Protein AF-A0A662CE75-F1 (afdb_monomer)

Mean predicted aligned error: 18.55 Å

Structure (mmCIF, N/CA/C/O backbone):
data_AF-A0A662CE75-F1
#
_entry.id   AF-A0A662CE75-F1
#
loop_
_atom_site.group_PDB
_atom_site.id
_atom_site.type_symbol
_atom_site.label_atom_id
_atom_site.label_alt_id
_atom_site.label_comp_id
_atom_site.label_asym_id
_atom_site.label_entity_id
_atom_site.label_seq_id
_atom_site.pdbx_PDB_ins_code
_atom_site.Cartn_x
_atom_site.Cartn_y
_atom_site.Cartn_z
_atom_site.occupancy
_atom_site.B_iso_or_equiv
_atom_site.auth_seq_id
_atom_site.auth_comp_id
_atom_site.auth_asym_id
_atom_site.auth_atom_id
_atom_site.pdbx_PDB_model_num
ATOM 1 N N . MET A 1 1 ? 24.428 -17.023 -37.302 1.00 42.03 1 MET A N 1
ATOM 2 C CA . MET A 1 1 ? 24.326 -16.282 -36.027 1.00 42.03 1 MET A CA 1
ATOM 3 C C . MET A 1 1 ? 22.904 -15.767 -35.937 1.00 42.03 1 MET A C 1
ATOM 5 O O . MET A 1 1 ? 22.487 -15.089 -36.865 1.00 42.03 1 MET A O 1
ATOM 9 N N . ALA A 1 2 ? 22.135 -16.172 -34.926 1.00 46.56 2 ALA A N 1
ATOM 10 C CA . ALA A 1 2 ? 20.768 -15.685 -34.771 1.00 46.56 2 ALA A CA 1
ATOM 11 C C . ALA A 1 2 ? 20.827 -14.201 -34.387 1.00 46.56 2 ALA A C 1
ATOM 13 O O . ALA A 1 2 ? 21.362 -13.849 -33.337 1.00 46.56 2 ALA A O 1
ATOM 14 N N . THR A 1 3 ? 20.357 -13.328 -35.271 1.00 70.56 3 THR A N 1
ATOM 15 C CA . THR A 1 3 ? 20.162 -11.910 -34.971 1.00 70.56 3 THR A CA 1
ATOM 16 C C . THR A 1 3 ? 19.094 -11.809 -33.884 1.00 70.56 3 THR A C 1
ATOM 18 O O . THR A 1 3 ? 17.982 -12.299 -34.092 1.00 70.56 3 THR A O 1
ATOM 21 N N . LYS A 1 4 ? 19.430 -11.238 -32.717 1.00 74.81 4 LYS A N 1
ATOM 22 C CA . LYS A 1 4 ? 18.444 -10.961 -31.659 1.00 74.81 4 LYS A CA 1
ATOM 23 C C . LYS A 1 4 ? 17.283 -10.150 -32.250 1.00 74.81 4 LYS A C 1
ATOM 25 O O . LYS A 1 4 ? 17.519 -9.279 -33.089 1.00 74.81 4 LYS A O 1
ATOM 30 N N . LYS A 1 5 ? 16.051 -10.472 -31.844 1.00 84.25 5 LYS A N 1
ATOM 31 C CA . LYS A 1 5 ? 14.854 -9.735 -32.269 1.00 84.25 5 LYS A CA 1
ATOM 32 C C . LYS A 1 5 ? 14.881 -8.323 -31.697 1.00 84.25 5 LYS A C 1
ATOM 34 O O . LYS A 1 5 ? 15.356 -8.115 -30.583 1.00 84.25 5 LYS A O 1
ATOM 39 N N . ASP A 1 6 ? 14.334 -7.386 -32.458 1.00 90.69 6 ASP A N 1
ATOM 40 C CA . ASP A 1 6 ? 14.224 -5.992 -32.050 1.00 90.69 6 ASP A CA 1
ATOM 41 C C . ASP A 1 6 ? 13.310 -5.849 -30.815 1.00 90.69 6 ASP A C 1
ATOM 43 O O . ASP A 1 6 ? 12.269 -6.501 -30.713 1.00 90.69 6 ASP A O 1
ATOM 47 N N . TYR A 1 7 ? 13.686 -5.001 -29.853 1.00 92.38 7 TYR A N 1
ATOM 48 C CA . TYR A 1 7 ? 12.930 -4.836 -28.606 1.00 92.38 7 TYR A CA 1
ATOM 49 C C . TYR A 1 7 ? 11.532 -4.244 -28.821 1.00 92.38 7 TYR A C 1
ATOM 51 O O . TYR A 1 7 ? 10.602 -4.589 -28.087 1.00 92.38 7 TYR A O 1
ATOM 59 N N . TYR A 1 8 ? 11.348 -3.398 -29.836 1.00 94.50 8 TYR A N 1
ATOM 60 C CA . TYR A 1 8 ? 10.034 -2.868 -30.189 1.00 94.50 8 TYR A CA 1
ATOM 61 C C . TYR A 1 8 ? 9.151 -3.965 -30.797 1.00 94.50 8 TYR A C 1
ATOM 63 O O . TYR A 1 8 ? 7.963 -4.042 -30.478 1.00 94.50 8 TYR A O 1
ATOM 71 N N . GLU A 1 9 ? 9.731 -4.872 -31.588 1.00 93.94 9 GLU A N 1
ATOM 72 C CA . GLU A 1 9 ? 9.028 -6.047 -32.123 1.00 93.94 9 GLU A CA 1
ATOM 73 C C . GLU A 1 9 ? 8.639 -7.038 -31.019 1.00 93.94 9 GLU A C 1
ATOM 75 O O . GLU A 1 9 ? 7.507 -7.524 -31.008 1.00 93.94 9 GLU A O 1
ATOM 80 N N . ILE A 1 10 ? 9.531 -7.285 -30.053 1.00 92.81 10 ILE A N 1
ATOM 81 C CA . ILE A 1 10 ? 9.264 -8.156 -28.895 1.00 92.81 10 ILE A CA 1
ATOM 82 C C . ILE A 1 10 ? 8.078 -7.631 -28.076 1.00 92.81 10 ILE A C 1
ATOM 84 O O . ILE A 1 10 ? 7.190 -8.398 -27.693 1.00 92.81 10 ILE A O 1
ATOM 88 N N . LEU A 1 11 ? 8.028 -6.320 -27.825 1.00 93.06 11 LEU A N 1
ATOM 89 C CA . LEU A 1 11 ? 6.909 -5.700 -27.112 1.00 93.06 11 LEU A CA 1
ATOM 90 C C . LEU A 1 11 ? 5.670 -5.491 -28.002 1.00 93.06 11 LEU A C 1
ATOM 92 O O . LEU A 1 11 ? 4.572 -5.249 -27.489 1.00 93.06 11 LEU A O 1
ATOM 96 N N . GLY A 1 12 ? 5.811 -5.618 -29.323 1.00 94.31 12 GLY A N 1
ATOM 97 C CA . GLY A 1 12 ? 4.748 -5.373 -30.294 1.00 94.31 12 GLY A CA 1
ATOM 98 C C . GLY A 1 12 ? 4.304 -3.910 -30.319 1.00 94.31 12 GLY A C 1
ATOM 99 O O . GLY A 1 12 ? 3.105 -3.633 -30.366 1.00 94.31 12 GLY A O 1
ATOM 100 N N . VAL A 1 13 ? 5.258 -2.983 -30.224 1.00 95.38 13 VAL A N 1
ATOM 101 C CA . VAL A 1 13 ? 5.030 -1.532 -30.226 1.00 95.38 13 VAL A CA 1
ATOM 102 C C . VAL A 1 13 ? 5.809 -0.860 -31.357 1.00 95.38 13 VAL A C 1
ATOM 104 O O . VAL A 1 13 ? 6.761 -1.413 -31.896 1.00 95.38 13 VAL A O 1
ATOM 107 N N . SER A 1 14 ? 5.401 0.352 -31.734 1.00 94.75 14 SER A N 1
ATOM 108 C CA . SER A 1 14 ? 6.139 1.158 -32.715 1.00 94.75 14 SER A CA 1
ATOM 109 C C . SER A 1 14 ? 7.464 1.665 -32.132 1.00 94.75 14 SER A C 1
ATOM 111 O O . SER A 1 14 ? 7.547 1.942 -30.937 1.00 94.75 14 SER A O 1
ATOM 113 N N . ARG A 1 15 ? 8.476 1.902 -32.977 1.00 92.69 15 ARG A N 1
ATOM 114 C CA . ARG A 1 15 ? 9.726 2.579 -32.570 1.00 92.69 15 ARG A CA 1
ATOM 115 C C . ARG A 1 15 ? 9.495 3.983 -32.005 1.00 92.69 15 ARG A C 1
ATOM 117 O O . ARG A 1 15 ? 10.241 4.440 -31.145 1.00 92.69 15 ARG A O 1
ATOM 124 N N . ASN A 1 16 ? 8.412 4.632 -32.432 1.00 93.44 16 ASN A N 1
ATOM 125 C CA . ASN A 1 16 ? 7.988 5.941 -31.932 1.00 93.44 16 ASN A CA 1
ATOM 126 C C . ASN A 1 16 ? 7.045 5.844 -30.718 1.00 93.44 16 ASN A C 1
ATOM 128 O O . ASN A 1 16 ? 6.450 6.849 -30.340 1.00 93.44 16 ASN A O 1
ATOM 132 N N . ALA A 1 17 ? 6.869 4.656 -30.125 1.00 93.25 17 ALA A N 1
ATOM 133 C CA . ALA A 1 17 ? 5.981 4.471 -28.983 1.00 93.25 17 ALA A CA 1
ATOM 134 C C . ALA A 1 17 ? 6.410 5.336 -27.794 1.00 93.25 17 ALA A C 1
ATOM 136 O O . ALA A 1 17 ? 7.597 5.508 -27.509 1.00 93.25 17 ALA A O 1
ATOM 137 N N . THR A 1 18 ? 5.433 5.864 -27.077 1.00 92.56 18 THR A N 1
ATOM 138 C CA . THR A 1 18 ? 5.635 6.579 -25.815 1.00 92.56 18 THR A CA 1
ATOM 139 C C . THR A 1 18 ? 6.030 5.608 -24.693 1.00 92.56 18 THR A C 1
ATOM 141 O O . THR A 1 18 ? 5.773 4.403 -24.777 1.00 92.56 18 THR A O 1
ATOM 144 N N . GLN A 1 19 ? 6.620 6.117 -23.604 1.00 86.50 19 GLN A N 1
ATOM 145 C CA . GLN A 1 19 ? 6.964 5.278 -22.441 1.00 86.50 19 GLN A CA 1
ATOM 146 C C . GLN A 1 19 ? 5.729 4.584 -21.844 1.00 86.50 19 GLN A C 1
ATOM 148 O O . GLN A 1 19 ? 5.805 3.434 -21.413 1.00 86.50 19 GLN A O 1
ATOM 153 N N . GLU A 1 20 ? 4.568 5.242 -21.887 1.00 83.25 20 GLU A N 1
ATOM 154 C CA . GLU A 1 20 ? 3.297 4.669 -21.435 1.00 83.25 20 GLU A CA 1
ATOM 155 C C . GLU A 1 20 ? 2.844 3.484 -22.297 1.00 83.25 20 GLU A C 1
ATOM 157 O O . GLU A 1 20 ? 2.378 2.468 -21.774 1.00 83.25 20 GLU A O 1
ATOM 162 N N . GLU A 1 21 ? 3.018 3.569 -23.617 1.00 87.56 21 GLU A N 1
ATOM 163 C CA . GLU A 1 21 ? 2.700 2.474 -24.538 1.00 87.56 21 GLU A CA 1
ATOM 164 C C . GLU A 1 21 ? 3.628 1.274 -24.326 1.00 87.56 21 GLU A C 1
ATOM 166 O O . GLU A 1 21 ? 3.149 0.139 -24.262 1.00 87.56 21 GLU A O 1
ATOM 171 N N . ILE A 1 22 ? 4.924 1.523 -24.115 1.00 89.38 22 ILE A N 1
ATOM 172 C CA . ILE A 1 22 ? 5.921 0.500 -23.763 1.00 89.38 22 ILE A CA 1
ATOM 173 C C . ILE A 1 22 ? 5.544 -0.183 -22.437 1.00 89.38 22 ILE A C 1
ATOM 175 O O . ILE A 1 22 ? 5.455 -1.413 -22.370 1.00 89.38 22 ILE A O 1
ATOM 179 N N . LYS A 1 23 ? 5.212 0.594 -21.397 1.00 86.69 23 LYS A N 1
ATOM 180 C CA . LYS A 1 23 ? 4.775 0.082 -20.083 1.00 86.69 23 LYS A CA 1
ATOM 181 C C . LYS A 1 23 ? 3.474 -0.714 -20.175 1.00 86.69 23 LYS A C 1
ATOM 183 O O . LYS A 1 23 ? 3.306 -1.738 -19.508 1.00 86.69 23 LYS A O 1
ATOM 188 N N . LYS A 1 24 ? 2.519 -0.276 -20.997 1.00 85.69 24 LYS A N 1
ATOM 189 C CA . LYS A 1 24 ? 1.252 -0.988 -21.223 1.00 85.69 24 LYS A CA 1
ATOM 190 C C . LYS A 1 24 ? 1.468 -2.305 -21.971 1.00 85.69 24 LYS A C 1
ATOM 192 O O . LYS A 1 24 ? 0.874 -3.317 -21.591 1.00 85.69 24 LYS A O 1
ATOM 197 N N . ALA A 1 25 ? 2.322 -2.309 -22.990 1.00 89.62 25 ALA A N 1
ATOM 198 C CA . ALA A 1 25 ? 2.664 -3.504 -23.750 1.00 89.62 25 ALA A CA 1
ATOM 199 C C . ALA A 1 25 ? 3.373 -4.548 -22.881 1.00 89.62 25 ALA A C 1
ATOM 201 O O . ALA A 1 25 ? 2.938 -5.702 -22.853 1.00 89.62 25 ALA A O 1
ATOM 202 N N . TYR A 1 26 ? 4.364 -4.122 -22.091 1.00 88.38 26 TYR A N 1
ATOM 203 C CA . TYR A 1 26 ? 5.042 -4.978 -21.120 1.00 88.38 26 TYR A CA 1
ATOM 204 C C . TYR A 1 26 ? 4.051 -5.613 -20.142 1.00 88.38 26 TYR A C 1
ATOM 206 O O . TYR A 1 26 ? 4.001 -6.832 -20.038 1.00 88.38 26 TYR A O 1
ATOM 214 N N . ARG A 1 27 ? 3.176 -4.827 -19.496 1.00 85.69 27 ARG A N 1
ATOM 215 C CA . ARG A 1 27 ? 2.188 -5.366 -18.538 1.00 85.69 27 ARG A CA 1
ATOM 216 C C . ARG A 1 27 ? 1.277 -6.433 -19.150 1.00 85.69 27 ARG A C 1
ATOM 218 O O . ARG A 1 27 ? 0.970 -7.428 -18.496 1.00 85.69 27 ARG A O 1
ATOM 225 N N . ARG A 1 28 ? 0.842 -6.237 -20.398 1.00 88.81 28 ARG A N 1
ATOM 226 C CA . ARG A 1 28 ? 0.002 -7.201 -21.126 1.00 88.81 28 ARG A CA 1
ATOM 227 C C . ARG A 1 28 ? 0.756 -8.503 -21.403 1.00 88.81 28 ARG A C 1
ATOM 229 O O . ARG A 1 28 ? 0.198 -9.580 -21.213 1.00 88.81 28 ARG A O 1
ATOM 236 N N . LEU A 1 29 ? 2.003 -8.402 -21.853 1.00 88.94 29 LEU A N 1
ATOM 237 C CA . LEU A 1 29 ? 2.821 -9.552 -22.229 1.00 88.94 29 LEU A CA 1
ATOM 238 C C . LEU A 1 29 ? 3.368 -10.300 -21.005 1.00 88.94 29 LEU A C 1
ATOM 240 O O . LEU A 1 29 ? 3.288 -11.522 -20.966 1.00 88.94 29 LEU A O 1
ATOM 244 N N . ALA A 1 30 ? 3.811 -9.580 -19.975 1.00 84.38 30 ALA A N 1
ATOM 245 C CA . ALA A 1 30 ? 4.287 -10.139 -18.714 1.00 84.38 30 ALA A CA 1
ATOM 246 C C . ALA A 1 30 ? 3.203 -10.967 -18.017 1.00 84.38 30 ALA A C 1
ATOM 248 O O . ALA A 1 30 ? 3.485 -12.061 -17.548 1.00 84.38 30 ALA A O 1
ATOM 249 N N . ARG A 1 31 ? 1.943 -10.503 -18.013 1.00 81.88 31 ARG A N 1
ATOM 250 C CA . ARG A 1 31 ? 0.811 -11.300 -17.507 1.00 81.88 31 ARG A CA 1
ATOM 251 C C . ARG A 1 31 ? 0.535 -12.530 -18.361 1.00 81.88 31 ARG A C 1
ATOM 253 O O . ARG A 1 31 ? 0.211 -13.573 -17.816 1.00 81.88 31 ARG A O 1
ATOM 260 N N . LYS A 1 32 ? 0.646 -12.410 -19.686 1.00 84.81 32 LYS A N 1
ATOM 261 C CA . LYS A 1 32 ? 0.373 -13.512 -20.616 1.00 84.81 32 LYS A CA 1
ATOM 262 C C . LYS A 1 32 ? 1.413 -14.627 -20.514 1.00 84.81 32 LYS A C 1
ATOM 264 O O . LYS A 1 32 ? 1.039 -15.786 -20.615 1.00 84.81 32 LYS A O 1
ATOM 269 N N . TYR A 1 33 ? 2.683 -14.275 -20.319 1.00 84.19 33 TYR A N 1
ATOM 270 C CA . TYR A 1 33 ? 3.813 -15.208 -20.311 1.00 84.19 33 TYR A CA 1
ATOM 271 C C . TYR A 1 33 ? 4.416 -15.426 -18.917 1.00 84.19 33 TYR A C 1
ATOM 273 O O . TYR A 1 33 ? 5.511 -15.963 -18.798 1.00 84.19 33 TYR A O 1
ATOM 281 N N . HIS A 1 34 ? 3.709 -15.040 -17.849 1.00 82.50 34 HIS A N 1
ATOM 282 C CA . HIS A 1 34 ? 4.200 -15.234 -16.487 1.00 82.50 34 HIS A CA 1
ATOM 283 C C . HIS A 1 34 ? 4.419 -16.732 -16.189 1.00 82.50 34 HIS A C 1
ATOM 285 O O . HIS A 1 34 ? 3.556 -17.537 -16.565 1.00 82.50 34 HIS A O 1
ATOM 291 N N . PRO A 1 35 ? 5.495 -17.120 -15.476 1.00 77.69 35 PRO A N 1
ATOM 292 C CA . PRO A 1 35 ? 5.744 -18.515 -15.103 1.00 77.69 35 PRO A CA 1
ATOM 293 C C . PRO A 1 35 ? 4.601 -19.149 -14.301 1.00 77.69 35 PRO A C 1
ATOM 295 O O . PRO A 1 35 ? 4.273 -20.309 -14.525 1.00 77.69 35 PRO A O 1
ATOM 298 N N . ASP A 1 36 ? 3.945 -18.381 -13.425 1.00 73.88 36 ASP A N 1
ATOM 299 C CA . ASP A 1 36 ? 2.830 -18.899 -12.614 1.00 73.88 36 ASP A CA 1
ATOM 300 C C . ASP A 1 36 ? 1.593 -19.251 -13.450 1.00 73.88 36 ASP A C 1
ATOM 302 O O . ASP A 1 36 ? 0.870 -20.183 -13.107 1.00 73.88 36 ASP A O 1
ATOM 306 N N . VAL A 1 37 ? 1.339 -18.525 -14.547 1.00 76.50 37 VAL A N 1
ATOM 307 C CA . VAL A 1 37 ? 0.197 -18.817 -15.435 1.00 76.50 37 VAL A CA 1
ATOM 308 C C . VAL A 1 37 ? 0.577 -19.761 -16.579 1.00 76.50 37 VAL A C 1
ATOM 310 O O . VAL A 1 37 ? -0.307 -20.328 -17.213 1.00 76.50 37 VAL A O 1
ATOM 313 N N . ASN A 1 38 ? 1.880 -19.970 -16.814 1.00 81.50 38 ASN A N 1
ATOM 314 C CA . ASN A 1 38 ? 2.426 -20.910 -17.799 1.00 81.50 38 ASN A CA 1
ATOM 315 C C . ASN A 1 38 ? 3.474 -21.852 -17.173 1.00 81.50 38 ASN A C 1
ATOM 317 O O . ASN A 1 38 ? 4.629 -21.878 -17.617 1.00 81.50 38 ASN A O 1
ATOM 321 N N . PRO A 1 39 ? 3.113 -22.635 -16.144 1.00 82.44 39 PRO A N 1
ATOM 322 C CA . PRO A 1 39 ? 4.077 -23.479 -15.455 1.00 82.44 39 PRO A CA 1
ATOM 323 C C . PRO A 1 39 ? 4.650 -24.541 -16.403 1.00 82.44 39 PRO A C 1
ATOM 325 O O . PRO A 1 39 ? 3.916 -25.248 -17.090 1.00 82.44 39 PRO A O 1
ATOM 328 N N . GLY A 1 40 ? 5.980 -24.657 -16.436 1.00 79.94 40 GLY A N 1
ATOM 329 C CA . GLY A 1 40 ? 6.689 -25.675 -17.220 1.00 79.94 40 GLY A CA 1
ATOM 330 C C . GLY A 1 40 ? 6.796 -25.402 -18.726 1.00 79.94 40 GLY A C 1
ATOM 331 O O . GLY A 1 40 ? 7.388 -26.213 -19.439 1.00 79.94 40 GLY A O 1
ATOM 332 N N . SER A 1 41 ? 6.279 -24.273 -19.222 1.00 88.12 41 SER A N 1
ATOM 333 C CA . SER A 1 41 ? 6.450 -23.877 -20.622 1.00 88.12 41 SER A CA 1
ATOM 334 C C . SER A 1 41 ? 7.782 -23.155 -20.830 1.00 88.12 41 SER A C 1
ATOM 336 O O . SER A 1 41 ? 7.933 -21.989 -20.464 1.00 88.12 41 SER A O 1
ATOM 338 N N . LYS A 1 42 ? 8.742 -23.839 -21.464 1.00 86.88 42 LYS A N 1
ATOM 339 C CA . LYS A 1 42 ? 10.042 -23.246 -21.828 1.00 86.88 42 LYS A CA 1
ATOM 340 C C . LYS A 1 42 ? 9.894 -22.077 -22.797 1.00 86.88 42 LYS A C 1
ATOM 342 O O . LYS A 1 42 ? 10.580 -21.076 -22.654 1.00 86.88 42 LYS A O 1
ATOM 347 N N . GLU A 1 43 ? 8.955 -22.176 -23.735 1.00 84.38 43 GLU A N 1
ATOM 348 C CA . GLU A 1 43 ? 8.686 -21.111 -24.704 1.00 84.38 43 GLU A CA 1
ATOM 349 C C . GLU A 1 43 ? 8.157 -19.845 -24.017 1.00 84.38 43 GLU A C 1
ATOM 351 O O . GLU A 1 43 ? 8.592 -18.741 -24.334 1.00 84.38 43 GLU A O 1
ATOM 356 N N . ALA A 1 44 ? 7.252 -19.985 -23.038 1.00 77.00 44 ALA A N 1
ATOM 357 C CA . ALA A 1 44 ? 6.757 -18.842 -22.272 1.00 77.00 44 ALA A CA 1
ATOM 358 C C . ALA A 1 44 ? 7.863 -18.219 -21.411 1.00 77.00 44 ALA A C 1
ATOM 360 O O . ALA A 1 44 ? 7.934 -16.999 -21.304 1.00 77.00 44 ALA A O 1
ATOM 361 N N . GLU A 1 45 ? 8.744 -19.043 -20.842 1.00 74.00 45 GLU A N 1
ATOM 362 C CA . GLU A 1 45 ? 9.892 -18.583 -20.062 1.00 74.00 45 GLU A CA 1
ATOM 363 C C . GLU A 1 45 ? 10.897 -17.799 -20.922 1.00 74.00 45 GLU A C 1
ATOM 365 O O . GLU A 1 45 ? 11.352 -16.727 -20.521 1.00 74.00 45 GLU A O 1
ATOM 370 N N . GLU A 1 46 ? 11.228 -18.301 -22.112 1.00 81.81 46 GLU A N 1
ATOM 371 C CA . GLU A 1 46 ? 12.116 -17.627 -23.066 1.00 81.81 46 GLU A CA 1
ATOM 372 C C . GLU A 1 46 ? 11.513 -16.305 -23.551 1.00 81.81 46 GLU A C 1
ATOM 374 O O . GLU A 1 46 ? 12.176 -15.268 -23.499 1.00 81.81 46 GLU A O 1
ATOM 379 N N . LEU A 1 47 ? 10.228 -16.302 -23.914 1.00 84.06 47 LEU A N 1
ATOM 380 C CA . LEU A 1 47 ? 9.519 -15.080 -24.295 1.00 84.06 47 LEU A CA 1
ATOM 381 C C . LEU A 1 47 ? 9.454 -14.081 -23.140 1.00 84.06 47 LEU A C 1
ATOM 383 O O . LEU A 1 47 ? 9.664 -12.890 -23.349 1.00 84.06 47 LEU A O 1
ATOM 387 N N . PHE A 1 48 ? 9.192 -14.539 -21.916 1.00 81.00 48 PHE A N 1
ATOM 388 C CA . PHE A 1 48 ? 9.162 -13.672 -20.742 1.00 81.00 48 PHE A CA 1
ATOM 389 C C . PHE A 1 48 ? 10.524 -13.016 -20.491 1.00 81.00 48 PHE A C 1
ATOM 391 O O . PHE A 1 48 ? 10.577 -11.822 -20.188 1.00 81.00 48 PHE A O 1
ATOM 398 N N . LYS A 1 49 ? 11.626 -13.755 -20.680 1.00 81.56 49 LYS A N 1
ATOM 399 C CA . LYS A 1 49 ? 12.988 -13.202 -20.615 1.00 81.56 49 LYS A CA 1
ATOM 400 C C . LYS A 1 49 ? 13.206 -12.128 -21.680 1.00 81.56 49 LYS A C 1
ATOM 402 O O . LYS A 1 49 ? 13.623 -11.029 -21.326 1.00 81.56 49 LYS A O 1
ATOM 407 N N . GLU A 1 50 ? 12.849 -12.399 -22.937 1.00 84.06 50 GLU A N 1
ATOM 408 C CA . GLU A 1 50 ? 12.966 -11.426 -24.036 1.00 84.06 50 GLU A CA 1
ATOM 409 C C . GLU A 1 50 ? 12.130 -10.159 -23.776 1.00 84.06 50 GLU A C 1
ATOM 411 O O . GLU A 1 50 ? 12.615 -9.041 -23.945 1.00 84.06 50 GLU A O 1
ATOM 416 N N . ILE A 1 51 ? 10.884 -10.316 -23.316 1.00 84.88 51 ILE A N 1
ATOM 417 C CA . ILE A 1 51 ? 9.968 -9.210 -22.983 1.00 84.88 51 ILE A CA 1
ATOM 418 C C . ILE A 1 51 ? 10.531 -8.347 -21.851 1.00 84.88 51 ILE A C 1
ATOM 420 O O . ILE A 1 51 ? 10.400 -7.121 -21.872 1.00 84.88 51 ILE A O 1
ATOM 424 N N . THR A 1 52 ? 11.154 -8.985 -20.863 1.00 80.88 52 THR A N 1
ATOM 425 C CA . THR A 1 52 ? 11.752 -8.300 -19.719 1.00 80.88 52 THR A CA 1
ATOM 426 C C . THR A 1 52 ? 13.009 -7.533 -20.132 1.00 80.88 52 THR A C 1
ATOM 428 O O . THR A 1 52 ? 13.130 -6.358 -19.790 1.00 80.88 52 THR A O 1
ATOM 431 N N . GLU A 1 53 ? 13.896 -8.148 -20.923 1.00 81.50 53 GLU A N 1
ATOM 432 C CA . GLU A 1 53 ? 15.090 -7.502 -21.500 1.00 81.50 53 GLU A CA 1
ATOM 433 C C . GLU A 1 53 ? 14.693 -6.278 -22.345 1.00 81.50 53 GLU A C 1
ATOM 435 O O . GLU A 1 53 ? 15.243 -5.189 -22.169 1.00 81.50 53 GLU A O 1
ATOM 440 N N . ALA A 1 54 ? 13.666 -6.420 -23.188 1.00 87.19 54 ALA A N 1
ATOM 441 C CA . ALA A 1 54 ? 13.139 -5.330 -24.002 1.00 87.19 54 ALA A CA 1
ATOM 442 C C . ALA A 1 54 ? 12.601 -4.168 -23.156 1.00 87.19 54 ALA A C 1
ATOM 444 O O . ALA A 1 54 ? 12.911 -3.006 -23.425 1.00 87.19 54 ALA A O 1
ATOM 445 N N . TYR A 1 55 ? 11.815 -4.461 -22.115 1.00 84.81 55 TYR A N 1
ATOM 446 C CA . TYR A 1 55 ? 11.268 -3.421 -21.248 1.00 84.81 55 TYR A CA 1
ATOM 447 C C 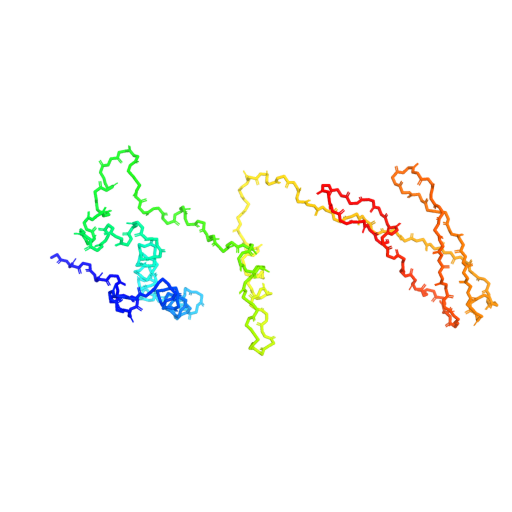. TYR A 1 55 ? 12.366 -2.667 -20.496 1.00 84.81 55 TYR A C 1
ATOM 449 O O . TYR A 1 55 ? 12.328 -1.445 -20.488 1.00 84.81 55 TYR A O 1
ATOM 457 N N . GLN A 1 56 ? 13.373 -3.351 -19.943 1.00 80.94 56 GLN A N 1
ATOM 458 C CA . GLN A 1 56 ? 14.472 -2.702 -19.213 1.00 80.94 56 GLN A CA 1
ATOM 459 C C . GLN A 1 56 ? 15.235 -1.670 -20.044 1.00 80.94 56 GLN A C 1
ATOM 461 O O . GLN A 1 56 ? 15.695 -0.655 -19.517 1.00 80.94 56 GLN A O 1
ATOM 466 N N . VAL A 1 57 ? 15.413 -1.955 -21.333 1.00 82.31 57 VAL A N 1
ATOM 467 C CA . VAL A 1 57 ? 16.126 -1.059 -22.241 1.00 82.31 57 VAL A CA 1
ATOM 468 C C . VAL A 1 57 ? 15.217 0.071 -22.709 1.00 82.31 57 VAL A C 1
ATOM 470 O O . VAL A 1 57 ? 15.654 1.215 -22.754 1.00 82.31 57 VAL A O 1
ATOM 473 N N . LEU A 1 58 ? 13.954 -0.216 -23.027 1.00 88.56 58 LEU A N 1
ATOM 474 C CA . LEU A 1 58 ? 13.039 0.777 -23.593 1.00 88.56 58 LEU A CA 1
ATOM 475 C C . LEU A 1 58 ? 12.344 1.660 -22.539 1.00 88.56 58 LEU A C 1
ATOM 477 O O . LEU A 1 58 ? 11.914 2.768 -22.864 1.00 88.56 58 LEU A O 1
ATOM 481 N N . SER A 1 59 ? 12.231 1.218 -21.282 1.00 82.31 59 SER A N 1
ATOM 482 C CA . SER A 1 59 ? 11.594 1.985 -20.199 1.00 82.31 59 SER A CA 1
ATOM 483 C C . SER A 1 59 ? 12.454 3.139 -19.689 1.00 82.31 59 SER A C 1
ATOM 485 O O . SER A 1 59 ? 11.918 4.116 -19.166 1.00 82.31 59 SER A O 1
ATOM 487 N N . ASP A 1 60 ? 13.772 3.035 -19.844 1.00 80.75 60 ASP A N 1
ATOM 488 C CA . ASP A 1 60 ? 14.726 4.066 -19.455 1.00 80.75 60 ASP A CA 1
ATOM 489 C C . ASP A 1 60 ? 15.080 4.943 -20.673 1.00 80.75 60 ASP A C 1
ATOM 491 O O . ASP A 1 60 ? 15.523 4.410 -21.694 1.00 80.75 60 ASP A O 1
ATOM 495 N N . PRO A 1 61 ? 14.889 6.274 -20.614 1.00 84.62 61 PRO A N 1
ATOM 496 C CA . PRO A 1 61 ? 15.158 7.151 -21.753 1.00 84.62 61 PRO A CA 1
ATOM 497 C C . PRO A 1 61 ? 16.609 7.119 -22.256 1.00 84.62 61 PRO A C 1
ATOM 499 O O . PRO A 1 61 ? 16.839 7.251 -23.460 1.00 84.62 61 PRO A O 1
ATOM 502 N N . GLU A 1 62 ? 17.591 6.945 -21.369 1.00 82.12 62 GLU A N 1
ATOM 503 C CA . GLU A 1 62 ? 19.011 6.925 -21.730 1.00 82.12 62 GLU A CA 1
ATOM 504 C C . GLU A 1 62 ? 19.390 5.599 -22.391 1.00 82.12 62 GLU A C 1
ATOM 506 O O . GLU A 1 62 ? 20.026 5.590 -23.450 1.00 82.12 62 GLU A O 1
ATOM 511 N N . LYS A 1 63 ? 18.931 4.474 -21.831 1.00 82.56 63 LYS A N 1
ATOM 512 C CA . LYS A 1 63 ? 19.137 3.141 -22.418 1.00 82.56 63 LYS A CA 1
ATOM 513 C C . LYS A 1 63 ? 18.394 2.991 -23.737 1.00 82.56 63 LYS A C 1
ATOM 515 O O . LYS A 1 63 ? 18.959 2.449 -24.686 1.00 82.56 63 LYS A O 1
ATOM 520 N N . ARG A 1 64 ? 17.178 3.530 -23.837 1.00 88.75 64 ARG A N 1
ATOM 521 C CA . ARG A 1 64 ? 16.410 3.558 -25.084 1.00 88.75 64 ARG A CA 1
ATOM 522 C C . ARG A 1 64 ? 17.169 4.319 -26.159 1.00 88.75 64 ARG A C 1
ATOM 524 O O . ARG A 1 64 ? 17.347 3.802 -27.254 1.00 88.75 64 ARG A O 1
ATOM 531 N N . LYS A 1 65 ? 17.708 5.495 -25.829 1.00 89.69 65 LYS A N 1
ATOM 532 C CA . LYS A 1 65 ? 18.532 6.276 -26.757 1.00 89.69 65 LYS A CA 1
ATOM 533 C C . LYS A 1 65 ? 19.789 5.517 -27.192 1.00 89.69 65 LYS A C 1
ATOM 535 O O . LYS A 1 65 ? 20.122 5.533 -28.374 1.00 89.69 65 LYS A O 1
ATOM 540 N N . ALA A 1 66 ? 20.475 4.840 -26.271 1.00 83.81 66 ALA A N 1
ATOM 541 C CA . ALA A 1 66 ? 21.639 4.015 -26.601 1.00 83.81 66 ALA A CA 1
ATOM 542 C C . ALA A 1 66 ? 21.270 2.839 -27.525 1.00 83.81 66 ALA A C 1
ATOM 544 O O . ALA A 1 66 ? 21.991 2.552 -28.483 1.00 83.81 66 ALA A O 1
ATOM 545 N N . TYR A 1 67 ? 20.121 2.205 -27.281 1.00 87.25 67 TYR A N 1
ATOM 546 C CA . TYR A 1 67 ? 19.571 1.154 -28.134 1.00 87.25 67 TYR A CA 1
ATOM 547 C C . TYR A 1 67 ? 19.182 1.669 -29.520 1.00 87.25 67 TYR A C 1
ATOM 549 O O . TYR A 1 67 ? 19.508 1.043 -30.521 1.00 87.25 67 TYR A O 1
ATOM 557 N N . ASP A 1 68 ? 18.553 2.837 -29.607 1.00 90.81 68 ASP A N 1
ATOM 558 C CA . ASP A 1 68 ? 18.163 3.430 -30.886 1.00 90.81 68 ASP A CA 1
ATOM 559 C C . ASP A 1 68 ? 19.388 3.806 -31.742 1.00 90.81 68 ASP A C 1
ATOM 561 O O . ASP A 1 68 ? 19.318 3.786 -32.971 1.00 90.81 68 ASP A O 1
ATOM 565 N N . GLN A 1 69 ? 20.524 4.119 -31.106 1.00 87.62 69 GLN A N 1
ATOM 566 C CA . GLN A 1 69 ? 21.774 4.488 -31.780 1.00 87.62 69 GLN A CA 1
ATOM 567 C C . GLN A 1 69 ? 22.638 3.288 -32.188 1.00 87.62 69 GLN A C 1
ATOM 569 O O . GLN A 1 69 ? 23.235 3.305 -33.263 1.00 87.62 69 GLN A O 1
ATOM 574 N N . MET A 1 70 ? 22.749 2.271 -31.328 1.00 82.75 70 MET A N 1
ATOM 575 C CA . MET A 1 70 ? 23.714 1.169 -31.494 1.00 82.75 70 MET A CA 1
ATOM 576 C C . MET A 1 70 ? 23.063 -0.225 -31.490 1.00 82.75 70 MET A C 1
ATOM 578 O O . MET A 1 70 ? 23.753 -1.239 -31.604 1.00 82.75 70 MET A O 1
ATOM 582 N N . GLY A 1 71 ? 21.740 -0.313 -31.360 1.00 85.69 71 GLY A N 1
ATOM 583 C CA . GLY A 1 71 ? 21.002 -1.570 -31.249 1.00 85.69 71 GLY A CA 1
ATOM 584 C C . GLY A 1 71 ? 21.447 -2.403 -30.046 1.00 85.69 71 GLY A C 1
ATOM 585 O O . GLY A 1 71 ? 21.889 -1.885 -29.020 1.00 85.69 71 GLY A O 1
ATOM 586 N N . HIS A 1 72 ? 21.393 -3.730 -30.181 1.00 80.62 72 HIS A N 1
ATOM 587 C CA . HIS A 1 72 ? 21.864 -4.646 -29.132 1.00 80.62 72 HIS A CA 1
ATOM 588 C C . HIS A 1 72 ? 23.374 -4.528 -28.854 1.00 80.62 72 HIS A C 1
ATOM 590 O O . HIS A 1 72 ? 23.826 -4.964 -27.795 1.00 80.62 72 HIS A O 1
ATOM 596 N N . ALA A 1 73 ? 24.152 -3.914 -29.758 1.00 77.62 73 ALA A N 1
ATOM 597 C CA . ALA A 1 73 ? 25.593 -3.756 -29.583 1.00 77.62 73 ALA A CA 1
ATOM 598 C C . ALA A 1 73 ? 25.957 -2.792 -28.437 1.00 77.62 73 ALA A C 1
ATOM 600 O O . ALA A 1 73 ? 27.009 -2.957 -27.817 1.00 77.62 73 ALA A O 1
ATOM 601 N N . ALA A 1 74 ? 25.057 -1.851 -28.101 1.00 70.94 74 ALA A N 1
ATOM 602 C CA . ALA A 1 74 ? 25.188 -0.960 -26.940 1.00 70.94 74 ALA A CA 1
ATOM 603 C C . ALA A 1 74 ? 25.392 -1.715 -25.620 1.00 70.94 74 ALA A C 1
ATOM 605 O O . ALA A 1 74 ? 25.950 -1.168 -24.674 1.00 70.94 74 ALA A O 1
ATOM 606 N N . PHE A 1 75 ? 24.923 -2.961 -25.560 1.00 68.56 75 PHE A N 1
ATOM 607 C CA . PHE A 1 75 ? 24.799 -3.727 -24.327 1.00 68.56 75 PHE A CA 1
ATOM 608 C C . PHE A 1 75 ? 25.660 -4.999 -24.318 1.00 68.56 75 PHE A C 1
ATOM 610 O O . PHE A 1 75 ? 25.736 -5.687 -23.305 1.00 68.56 75 PHE A O 1
ATOM 617 N N . THR A 1 76 ? 26.349 -5.314 -25.421 1.00 55.75 76 THR A N 1
ATOM 618 C CA . THR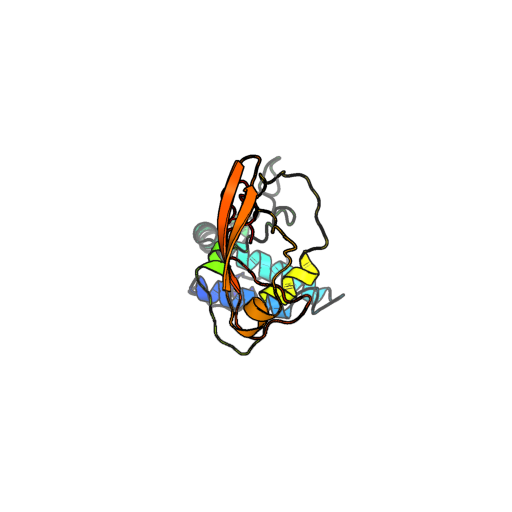 A 1 76 ? 27.252 -6.479 -25.527 1.00 55.75 76 THR A CA 1
ATOM 619 C C . THR A 1 76 ? 28.670 -6.223 -25.014 1.00 55.75 76 THR A C 1
ATOM 621 O O . THR A 1 76 ? 29.384 -7.169 -24.693 1.00 55.75 76 THR A O 1
ATOM 624 N N . SER A 1 77 ? 29.102 -4.965 -24.905 1.00 46.72 77 SER A N 1
ATOM 625 C CA . SER A 1 77 ? 30.468 -4.593 -24.494 1.00 46.72 77 SER A CA 1
ATOM 626 C C . SER A 1 77 ? 30.754 -4.780 -22.996 1.00 46.72 77 SER A C 1
ATOM 628 O O . SER A 1 77 ? 31.905 -4.669 -22.579 1.00 46.72 77 SER A O 1
ATOM 630 N N . ALA A 1 78 ? 29.751 -5.128 -22.186 1.00 47.69 78 ALA A N 1
ATOM 631 C CA . ALA A 1 78 ? 29.908 -5.369 -20.750 1.00 47.69 78 ALA A CA 1
ATOM 632 C C . ALA A 1 78 ? 30.298 -6.818 -20.384 1.00 47.69 78 ALA A C 1
ATOM 634 O O . ALA A 1 78 ? 30.510 -7.112 -19.212 1.00 47.69 78 ALA A O 1
ATOM 635 N N . GLN A 1 79 ? 30.426 -7.729 -21.356 1.00 43.03 79 GLN A N 1
ATOM 636 C CA . GLN A 1 79 ? 30.606 -9.167 -21.096 1.00 43.03 79 GLN A CA 1
ATOM 637 C C . GLN A 1 79 ? 32.079 -9.625 -20.969 1.00 43.03 79 GLN A C 1
ATOM 639 O O . GLN A 1 79 ? 32.350 -10.823 -20.977 1.00 43.03 79 GLN A O 1
ATOM 644 N N . GLY A 1 80 ? 33.040 -8.695 -20.855 1.00 36.91 80 GLY A N 1
ATOM 645 C CA . GLY A 1 80 ? 34.480 -9.012 -20.875 1.00 36.91 80 GLY A CA 1
ATOM 646 C C . GLY A 1 80 ? 35.379 -8.274 -19.874 1.00 36.91 80 GLY A C 1
ATOM 647 O O . GLY A 1 80 ? 36.591 -8.467 -19.919 1.00 36.91 80 GLY A O 1
ATOM 648 N N . ALA A 1 81 ? 34.835 -7.449 -18.975 1.00 31.38 81 ALA A N 1
ATOM 649 C CA . ALA A 1 81 ? 35.614 -6.750 -17.947 1.00 31.38 81 ALA A CA 1
ATOM 650 C C . ALA A 1 81 ? 35.266 -7.292 -16.548 1.00 31.38 81 ALA A C 1
ATOM 652 O O . ALA A 1 81 ? 34.078 -7.434 -16.250 1.00 31.38 81 ALA A O 1
ATOM 653 N N . PRO A 1 82 ? 36.242 -7.565 -15.658 1.00 32.72 82 PRO A N 1
ATOM 654 C CA . PRO A 1 82 ? 35.949 -7.825 -14.252 1.00 32.72 82 PRO A CA 1
ATOM 655 C C . PRO A 1 82 ? 35.341 -6.546 -13.658 1.00 32.72 82 PRO A C 1
ATOM 657 O O . PRO A 1 82 ? 36.038 -5.546 -13.507 1.00 32.72 82 PRO A O 1
ATOM 660 N N . GLY A 1 83 ? 34.028 -6.551 -13.409 1.00 38.94 83 GLY A N 1
ATOM 661 C CA . GLY A 1 83 ? 33.256 -5.363 -13.012 1.00 38.94 83 GLY A CA 1
ATOM 662 C C . GLY A 1 83 ? 32.408 -4.727 -14.123 1.00 38.94 83 GLY A C 1
ATOM 663 O O . GLY A 1 83 ? 31.842 -3.658 -13.914 1.00 38.94 83 GLY A O 1
ATOM 664 N N . GLY A 1 84 ? 32.298 -5.356 -15.297 1.00 33.31 84 GLY A N 1
ATOM 665 C CA . GLY A 1 84 ? 31.321 -4.972 -16.314 1.00 33.31 84 GLY A CA 1
ATOM 666 C C . GLY A 1 84 ? 29.913 -5.354 -15.866 1.00 33.31 84 GLY A C 1
ATOM 667 O O . GLY A 1 84 ? 29.697 -6.486 -15.443 1.00 33.31 84 GLY A O 1
ATOM 668 N N . ALA A 1 85 ? 28.974 -4.409 -15.951 1.00 42.22 85 ALA A N 1
ATOM 669 C CA . ALA A 1 85 ? 27.550 -4.612 -15.700 1.00 42.22 85 ALA A CA 1
ATOM 670 C C . ALA A 1 85 ? 26.968 -5.638 -16.689 1.00 42.22 85 ALA A C 1
ATOM 672 O O . ALA A 1 85 ? 26.357 -5.295 -17.702 1.00 42.22 85 ALA A O 1
ATOM 673 N N . GLY A 1 86 ? 27.215 -6.918 -16.420 1.00 37.47 86 GLY A N 1
ATOM 674 C CA . GLY A 1 86 ? 26.440 -8.009 -16.973 1.00 37.47 86 GLY A CA 1
ATOM 675 C C . GLY A 1 86 ? 24.993 -7.842 -16.528 1.00 37.47 86 GLY A C 1
ATOM 676 O O . GLY A 1 86 ? 24.723 -7.346 -15.436 1.00 37.47 86 GLY A O 1
ATOM 677 N N . PHE A 1 87 ? 24.056 -8.224 -17.391 1.00 44.72 87 PHE A N 1
ATOM 678 C CA . PHE A 1 87 ? 22.649 -8.333 -17.024 1.00 44.72 87 PHE A CA 1
ATOM 679 C C . PHE A 1 87 ? 22.506 -9.405 -15.939 1.00 44.72 87 PHE A C 1
ATOM 681 O O . PHE A 1 87 ? 22.309 -10.584 -16.235 1.00 44.72 87 PHE A O 1
ATOM 688 N N . ASP A 1 88 ? 22.640 -8.995 -14.681 1.00 37.78 88 ASP A N 1
ATOM 689 C CA . ASP A 1 88 ? 22.404 -9.843 -13.528 1.00 37.78 88 ASP A CA 1
ATOM 690 C C . ASP A 1 88 ? 20.902 -9.863 -13.245 1.00 37.78 88 ASP A C 1
ATOM 692 O O . ASP A 1 88 ? 20.319 -8.917 -12.717 1.00 37.78 88 ASP A O 1
ATOM 696 N N . PHE A 1 89 ? 20.252 -10.981 -13.573 1.00 35.72 89 PHE A N 1
ATOM 697 C CA . PHE A 1 89 ? 18.867 -11.266 -13.1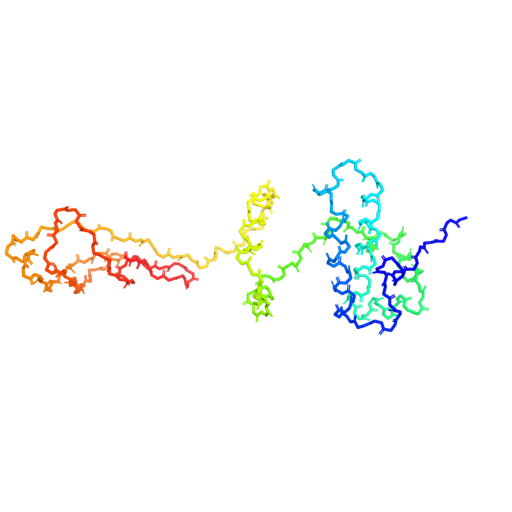67 1.00 35.72 89 PHE A CA 1
ATOM 698 C C . PHE A 1 89 ? 18.699 -11.268 -11.630 1.00 35.72 89 PHE A C 1
ATOM 700 O O . PHE A 1 89 ? 17.574 -11.298 -11.133 1.00 35.72 89 PHE A O 1
ATOM 707 N N . GLN A 1 90 ? 19.804 -11.268 -10.872 1.00 33.28 90 GLN A N 1
ATOM 708 C CA . GLN A 1 90 ? 19.828 -11.165 -9.411 1.00 33.28 90 GLN A CA 1
ATOM 709 C C . GLN A 1 90 ? 19.709 -9.730 -8.890 1.00 33.28 90 GLN A C 1
ATOM 711 O O . GLN A 1 90 ? 19.246 -9.566 -7.764 1.00 33.28 90 GLN A O 1
ATOM 716 N N . ASP A 1 91 ? 20.026 -8.721 -9.706 1.00 36.94 91 ASP A N 1
ATOM 717 C CA . ASP A 1 91 ? 19.890 -7.300 -9.348 1.00 36.94 91 ASP A CA 1
ATOM 718 C C . ASP A 1 91 ? 18.488 -6.749 -9.682 1.00 36.94 91 ASP A C 1
ATOM 720 O O . ASP A 1 91 ? 18.196 -5.559 -9.569 1.00 36.94 91 ASP A O 1
ATOM 724 N N . PHE A 1 92 ? 17.579 -7.648 -10.078 1.00 38.53 92 PHE A N 1
ATOM 725 C CA . PHE A 1 92 ? 16.161 -7.372 -10.253 1.00 38.53 92 PHE A CA 1
ATOM 726 C C . PHE A 1 92 ? 15.498 -7.174 -8.882 1.00 38.53 92 PHE A C 1
ATOM 728 O O . PHE A 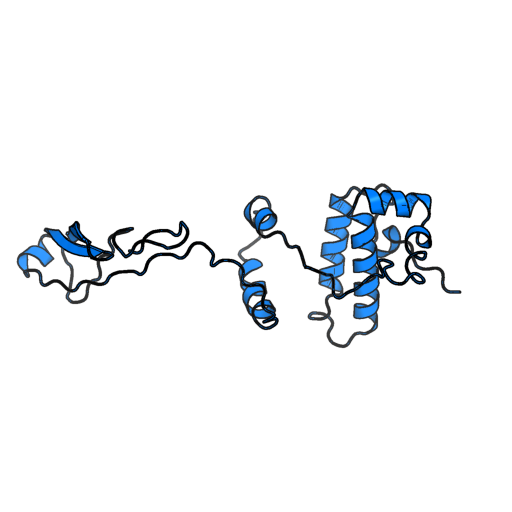1 92 ? 14.843 -8.061 -8.328 1.00 38.53 92 PHE A O 1
ATOM 735 N N . HIS A 1 93 ? 15.641 -5.970 -8.336 1.00 36.25 93 HIS A N 1
ATOM 736 C CA . HIS A 1 93 ? 14.622 -5.417 -7.463 1.00 36.25 93 HIS A CA 1
ATOM 737 C C . HIS A 1 93 ? 13.377 -5.180 -8.325 1.00 36.25 93 HIS A C 1
ATOM 739 O O . HIS A 1 93 ? 13.400 -4.398 -9.275 1.00 36.25 93 HIS A O 1
ATOM 745 N N . PHE A 1 94 ? 12.280 -5.886 -8.030 1.00 40.09 94 PHE A N 1
ATOM 746 C CA . PHE A 1 94 ? 10.961 -5.431 -8.456 1.00 40.09 94 PHE A CA 1
ATOM 747 C C . PHE A 1 94 ? 10.703 -4.122 -7.719 1.00 40.09 94 PHE A C 1
ATOM 749 O O . PHE A 1 94 ? 10.100 -4.126 -6.650 1.00 40.09 94 PHE A O 1
ATOM 756 N N . ASP A 1 95 ? 11.182 -3.015 -8.277 1.00 35.00 95 ASP A N 1
ATOM 757 C CA . ASP A 1 95 ? 10.830 -1.674 -7.830 1.00 35.00 95 ASP A CA 1
ATOM 758 C C . ASP A 1 95 ? 9.400 -1.387 -8.318 1.00 35.00 95 ASP A C 1
ATOM 760 O O . ASP A 1 95 ? 9.121 -0.546 -9.172 1.00 35.00 95 ASP A O 1
ATOM 764 N N . PHE A 1 96 ? 8.453 -2.195 -7.831 1.00 37.84 96 PHE A N 1
ATOM 765 C CA . PHE A 1 96 ? 7.109 -1.702 -7.610 1.00 37.84 96 PHE A CA 1
ATOM 766 C C . PHE A 1 96 ? 7.260 -0.705 -6.478 1.00 37.84 96 PHE A C 1
ATOM 768 O O . PHE A 1 96 ? 7.156 -1.064 -5.307 1.00 37.84 96 PHE A O 1
ATOM 775 N N . ASP A 1 97 ? 7.571 0.531 -6.848 1.00 36.59 97 ASP A N 1
ATOM 776 C CA . ASP A 1 97 ? 7.587 1.627 -5.909 1.00 36.59 97 ASP A CA 1
ATOM 777 C C . ASP A 1 97 ? 6.186 1.699 -5.281 1.00 36.59 97 ASP A C 1
ATOM 779 O O . ASP A 1 97 ? 5.178 2.025 -5.923 1.00 36.59 97 ASP A O 1
ATOM 783 N N . MET A 1 98 ? 6.109 1.266 -4.024 1.00 42.38 98 MET A N 1
ATOM 784 C CA . MET A 1 98 ? 4.886 1.228 -3.231 1.00 42.38 98 MET A CA 1
ATOM 785 C C . MET A 1 98 ? 4.323 2.649 -3.070 1.00 42.38 98 MET A C 1
ATOM 787 O O . MET A 1 98 ? 3.123 2.812 -2.856 1.00 42.38 98 MET A O 1
ATOM 791 N N . GLU A 1 99 ? 5.159 3.683 -3.231 1.00 39.47 99 GLU A N 1
ATOM 792 C CA . GLU A 1 99 ? 4.765 5.089 -3.280 1.00 39.47 99 GLU A CA 1
ATOM 793 C C . GLU A 1 99 ? 3.962 5.401 -4.557 1.00 39.47 99 GLU A C 1
ATOM 795 O O . GLU A 1 99 ? 2.953 6.102 -4.488 1.00 39.47 99 GLU A O 1
ATOM 800 N N . ASP A 1 100 ? 4.329 4.825 -5.705 1.00 40.81 100 ASP A N 1
ATOM 801 C CA . ASP A 1 100 ? 3.680 5.050 -7.008 1.00 40.81 100 ASP A CA 1
ATOM 802 C C . ASP A 1 100 ? 2.369 4.243 -7.143 1.00 40.81 100 ASP A C 1
ATOM 804 O O . ASP A 1 100 ? 1.385 4.695 -7.741 1.00 40.81 100 ASP A O 1
ATOM 808 N N . LEU A 1 101 ? 2.290 3.090 -6.466 1.00 46.62 101 LEU A N 1
ATOM 809 C CA . LEU A 1 101 ? 1.042 2.344 -6.256 1.00 46.62 101 LEU A CA 1
ATOM 810 C C . LEU A 1 101 ? 0.094 3.072 -5.281 1.00 46.62 101 LEU A C 1
ATOM 812 O O . LEU A 1 101 ? -1.123 3.068 -5.475 1.00 46.62 101 LEU A O 1
ATOM 816 N N . ARG A 1 102 ? 0.646 3.750 -4.264 1.00 44.41 102 ARG A N 1
ATOM 817 C CA . ARG A 1 102 ? -0.107 4.512 -3.253 1.00 44.41 102 ARG A CA 1
ATOM 818 C C . ARG A 1 102 ? -0.569 5.887 -3.747 1.00 44.41 102 ARG A C 1
ATOM 820 O O . ARG A 1 102 ? -1.588 6.382 -3.261 1.00 44.41 102 ARG A O 1
ATOM 827 N N . ARG A 1 103 ? 0.146 6.523 -4.685 1.00 47.41 103 ARG A N 1
ATOM 828 C CA . ARG A 1 103 ? -0.085 7.929 -5.071 1.00 47.41 103 ARG A CA 1
ATOM 829 C C . ARG A 1 103 ? -0.771 8.146 -6.428 1.00 47.41 103 ARG A C 1
ATOM 831 O O . ARG A 1 103 ? -1.153 9.286 -6.679 1.00 47.41 103 ARG A O 1
ATOM 838 N N . GLY A 1 104 ? -0.983 7.125 -7.277 1.00 40.47 104 GLY A N 1
ATOM 839 C CA . GLY A 1 104 ? -1.351 7.407 -8.679 1.00 40.47 104 GLY A CA 1
ATOM 840 C C . GLY A 1 104 ? -2.295 6.493 -9.471 1.00 40.47 104 GLY A C 1
ATOM 841 O O . GLY A 1 104 ? -2.634 6.885 -10.582 1.00 40.47 104 GLY A O 1
ATOM 842 N N . PHE A 1 105 ? -2.757 5.327 -9.002 1.00 38.09 105 PHE A N 1
ATOM 843 C CA . PHE A 1 105 ? -3.535 4.417 -9.874 1.00 38.09 105 PHE A CA 1
ATOM 844 C C . PHE A 1 105 ? -4.754 3.782 -9.188 1.00 38.09 105 PHE A C 1
ATOM 846 O O . PHE A 1 105 ? -4.856 2.571 -9.021 1.00 38.09 105 PHE A O 1
ATOM 853 N N . ARG A 1 106 ? -5.744 4.616 -8.847 1.00 31.44 106 ARG A N 1
ATOM 854 C CA . ARG A 1 106 ? -7.101 4.160 -8.512 1.00 31.44 106 ARG A CA 1
ATOM 855 C C . ARG A 1 106 ? -7.889 3.954 -9.819 1.00 31.44 106 ARG A C 1
ATOM 857 O O . ARG A 1 106 ? -8.643 4.830 -10.223 1.00 31.44 106 ARG A O 1
ATOM 864 N N . PHE A 1 107 ? -7.669 2.840 -10.525 1.00 35.66 107 PHE A N 1
ATOM 865 C CA . PHE A 1 107 ? -8.574 2.429 -11.608 1.00 35.66 107 PHE A CA 1
ATOM 866 C C . PHE A 1 107 ? -9.706 1.585 -11.022 1.00 35.66 107 PHE A C 1
ATOM 868 O O . PHE A 1 107 ? -9.515 0.450 -10.596 1.00 35.66 107 PHE A O 1
ATOM 875 N N . GLU A 1 108 ? -10.887 2.187 -11.006 1.00 33.12 108 GLU A N 1
ATOM 876 C CA . GLU A 1 108 ? -12.179 1.577 -10.729 1.00 33.12 108 GLU A CA 1
ATOM 877 C C . GLU A 1 108 ? -12.505 0.552 -11.828 1.00 33.12 108 GLU A C 1
ATOM 879 O O . GLU A 1 108 ? -12.908 0.896 -12.936 1.00 33.12 108 GLU A O 1
ATOM 884 N N . MET A 1 109 ? -12.269 -0.729 -11.549 1.00 30.52 109 MET A N 1
ATOM 885 C CA . MET A 1 109 ? -12.775 -1.838 -12.360 1.00 30.52 109 MET A CA 1
ATOM 886 C C . MET A 1 109 ? -13.034 -3.027 -11.431 1.00 30.52 109 MET A C 1
ATOM 888 O O . MET A 1 109 ? -12.165 -3.856 -11.187 1.00 30.52 109 MET A O 1
ATOM 892 N N . GLY A 1 110 ? -14.241 -3.035 -10.857 1.00 32.59 110 GLY A N 1
ATOM 893 C CA . GLY A 1 110 ? -14.904 -4.205 -10.280 1.00 32.59 110 GLY A CA 1
ATOM 894 C C . GLY A 1 110 ? -14.116 -5.017 -9.252 1.00 32.59 110 GLY A C 1
ATOM 895 O O . GLY A 1 110 ? -13.673 -6.108 -9.575 1.00 32.59 110 GLY A O 1
ATOM 896 N N . GLY A 1 111 ? -14.027 -4.534 -8.008 1.00 36.78 111 GLY A N 1
ATOM 897 C CA . GLY A 1 111 ? -13.984 -5.377 -6.797 1.00 36.78 111 GLY A CA 1
ATOM 898 C C . GLY A 1 111 ? -12.833 -6.378 -6.613 1.00 36.78 111 GLY A C 1
ATOM 899 O O . GLY A 1 111 ? -12.854 -7.115 -5.634 1.00 36.78 111 GLY A O 1
ATOM 900 N N . PHE A 1 112 ? -11.841 -6.416 -7.501 1.00 31.84 112 PHE A N 1
ATOM 901 C CA . PH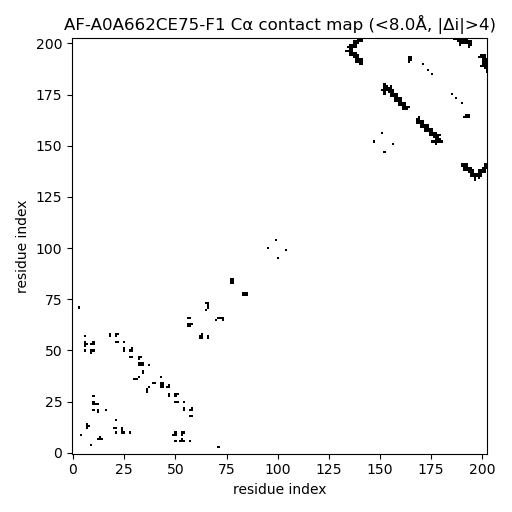E A 1 112 ? -10.643 -7.237 -7.346 1.00 31.84 112 PHE A CA 1
ATOM 902 C C . PHE A 1 112 ? -9.469 -6.352 -6.939 1.00 31.84 112 PHE A C 1
ATOM 904 O O . PHE A 1 112 ? -8.830 -5.709 -7.774 1.00 31.84 112 PHE A O 1
ATOM 911 N N . ASP A 1 113 ? -9.193 -6.331 -5.638 1.00 42.81 113 ASP A N 1
ATOM 912 C CA . ASP A 1 113 ? -8.014 -5.687 -5.076 1.00 42.81 113 ASP A CA 1
ATOM 913 C C . ASP A 1 113 ? -6.774 -6.529 -5.419 1.00 42.81 113 ASP A C 1
ATOM 915 O O . ASP A 1 113 ? -6.512 -7.586 -4.841 1.00 42.81 113 ASP A O 1
ATOM 919 N N . LEU A 1 114 ? -6.016 -6.098 -6.432 1.00 44.84 114 LEU A N 1
ATOM 920 C CA . LEU A 1 114 ? -4.798 -6.789 -6.871 1.00 44.84 114 LEU A CA 1
ATOM 921 C C . LEU A 1 114 ? -3.694 -6.764 -5.791 1.00 44.84 114 LEU A C 1
ATOM 923 O O . LEU A 1 114 ? -2.738 -7.533 -5.885 1.00 44.84 114 LEU A O 1
ATOM 927 N N . GLY A 1 115 ? -3.826 -5.888 -4.784 1.00 49.88 115 GLY A N 1
ATOM 928 C CA . GLY A 1 115 ? -2.922 -5.790 -3.637 1.00 49.88 115 GLY A CA 1
ATOM 929 C C . GLY A 1 115 ? -3.040 -6.969 -2.668 1.00 49.88 115 GLY A C 1
ATOM 930 O O . GLY A 1 115 ? -2.023 -7.474 -2.192 1.00 49.88 115 GLY A O 1
ATOM 931 N N . ASP A 1 116 ? -4.253 -7.480 -2.450 1.00 43.25 116 ASP A N 1
ATOM 932 C CA . ASP A 1 116 ? -4.492 -8.589 -1.516 1.00 43.25 116 ASP A CA 1
ATOM 933 C C . ASP A 1 116 ? -4.129 -9.957 -2.107 1.00 43.25 116 ASP A C 1
ATOM 935 O O . ASP A 1 116 ? -3.698 -10.857 -1.389 1.00 43.25 116 ASP A O 1
ATOM 939 N N . LEU A 1 117 ? -4.219 -10.114 -3.429 1.00 42.97 117 LEU A N 1
ATOM 940 C CA . LEU A 1 117 ? -3.835 -11.360 -4.099 1.00 42.97 117 LEU A CA 1
ATOM 941 C C . LEU A 1 117 ? -2.306 -11.530 -4.194 1.00 42.97 117 LEU A C 1
ATOM 943 O O . LEU A 1 117 ? -1.796 -12.651 -4.181 1.00 42.97 117 LEU A O 1
ATOM 947 N N . PHE A 1 118 ? -1.558 -10.427 -4.271 1.00 42.62 118 PHE A N 1
ATOM 948 C CA . PHE A 1 118 ? -0.099 -10.463 -4.402 1.00 42.62 118 PHE A CA 1
ATOM 949 C C . PHE A 1 118 ? 0.620 -10.611 -3.049 1.00 42.62 118 PHE A C 1
ATOM 951 O O . PHE A 1 118 ? 1.687 -11.227 -2.978 1.00 42.62 118 PHE A O 1
ATOM 958 N N . SER A 1 119 ? 0.008 -10.140 -1.954 1.00 49.94 119 SER A N 1
ATOM 959 C CA . SER A 1 119 ? 0.547 -10.270 -0.591 1.00 49.94 119 SER A CA 1
ATOM 960 C C . SER A 1 119 ? 0.627 -11.732 -0.117 1.00 49.94 119 SER A C 1
ATOM 962 O O . SER A 1 119 ? 1.586 -12.123 0.554 1.00 49.94 119 SER A O 1
ATOM 964 N N . GLN A 1 120 ? -0.325 -12.576 -0.532 1.00 47.16 120 GLN A N 1
ATOM 965 C CA . GLN A 1 120 ? -0.421 -13.977 -0.111 1.00 47.16 120 GLN A CA 1
ATOM 966 C C . GLN A 1 120 ? 0.626 -14.897 -0.771 1.00 47.16 120 GLN A C 1
ATOM 968 O O . GLN A 1 120 ? 0.994 -15.926 -0.198 1.00 47.16 120 GLN A O 1
ATOM 973 N N . ILE A 1 121 ? 1.135 -14.525 -1.949 1.00 41.75 121 ILE A N 1
ATOM 974 C CA . ILE A 1 121 ? 2.106 -15.320 -2.720 1.00 41.75 121 ILE A CA 1
ATOM 975 C C . ILE A 1 121 ? 3.539 -14.816 -2.508 1.00 41.75 121 ILE A C 1
ATOM 977 O O . ILE A 1 121 ? 4.446 -15.623 -2.290 1.00 41.75 121 ILE A O 1
ATOM 981 N N . PHE A 1 122 ? 3.759 -13.499 -2.486 1.00 45.69 122 PHE A N 1
ATOM 982 C CA . PHE A 1 122 ? 5.109 -12.934 -2.374 1.00 45.69 122 PHE A CA 1
ATOM 983 C C . PHE A 1 122 ? 5.597 -12.752 -0.926 1.00 45.69 122 PHE A C 1
ATOM 985 O O . PHE A 1 122 ? 6.793 -12.580 -0.698 1.00 45.69 122 PHE A O 1
ATOM 992 N N . GLY A 1 123 ? 4.725 -12.929 0.075 1.00 46.62 123 GLY A N 1
ATOM 993 C CA . GLY A 1 123 ? 5.085 -12.934 1.502 1.00 46.62 123 GLY A CA 1
ATOM 994 C C . GLY A 1 123 ? 5.880 -14.161 1.985 1.00 46.62 123 GLY A C 1
ATOM 995 O O . GLY A 1 123 ? 6.121 -14.312 3.183 1.00 46.62 123 GLY A O 1
ATOM 996 N N . ARG A 1 124 ? 6.284 -15.073 1.088 1.00 51.03 124 ARG A N 1
ATOM 997 C CA . ARG A 1 124 ? 6.908 -16.359 1.444 1.00 51.03 124 ARG A CA 1
ATOM 998 C C . ARG A 1 124 ? 8.242 -16.652 0.748 1.00 51.03 124 ARG A C 1
ATOM 1000 O O . ARG A 1 124 ? 8.508 -17.810 0.461 1.00 51.03 124 ARG A O 1
ATOM 1007 N N . LYS A 1 125 ? 9.131 -15.673 0.529 1.00 47.19 125 LYS A N 1
ATOM 1008 C CA . LYS A 1 125 ? 10.596 -15.929 0.456 1.00 47.19 125 LYS A CA 1
ATOM 1009 C C . LYS A 1 125 ? 11.405 -14.651 0.214 1.00 47.19 125 LYS A C 1
ATOM 1011 O O . LYS A 1 125 ? 11.488 -14.194 -0.916 1.00 47.19 125 LYS A O 1
ATOM 1016 N N . ARG A 1 126 ? 12.092 -14.171 1.257 1.00 45.16 126 ARG A N 1
ATOM 1017 C CA . ARG A 1 126 ? 13.541 -13.856 1.291 1.00 45.16 126 ARG A CA 1
ATOM 1018 C C . ARG A 1 126 ? 13.871 -13.129 2.597 1.00 45.16 126 ARG A C 1
ATOM 1020 O O . ARG A 1 126 ? 13.789 -11.916 2.712 1.00 45.16 126 ARG A O 1
ATOM 1027 N N . ARG A 1 127 ? 14.256 -13.922 3.602 1.00 49.28 127 ARG A N 1
ATOM 1028 C CA . ARG A 1 127 ? 15.012 -13.446 4.762 1.00 49.28 127 ARG A CA 1
ATOM 1029 C C . ARG A 1 127 ? 16.475 -13.317 4.333 1.00 49.28 127 ARG A C 1
ATOM 1031 O O . ARG A 1 127 ? 17.185 -14.318 4.286 1.00 49.28 127 ARG A O 1
ATOM 1038 N N . THR A 1 128 ? 16.922 -12.111 4.002 1.00 40.84 128 THR A N 1
ATOM 1039 C CA . THR A 1 128 ? 18.349 -11.760 3.994 1.00 40.84 128 THR A CA 1
ATOM 1040 C C . THR A 1 128 ? 18.491 -10.319 4.480 1.00 40.84 128 THR A C 1
ATOM 1042 O O . THR A 1 128 ? 18.349 -9.372 3.725 1.00 40.84 128 THR A O 1
ATOM 1045 N N . TRP A 1 129 ? 18.661 -10.215 5.798 1.00 44.84 129 TRP A N 1
ATOM 1046 C CA . TRP A 1 129 ? 19.279 -9.167 6.615 1.00 44.84 129 TRP A CA 1
ATOM 1047 C C . TRP A 1 129 ? 19.744 -7.879 5.910 1.00 44.84 129 TRP A C 1
ATOM 1049 O O . TRP A 1 129 ? 20.936 -7.607 5.802 1.00 44.84 129 TRP A O 1
ATOM 1059 N N . ARG A 1 130 ? 18.797 -7.026 5.527 1.00 43.94 130 ARG A N 1
ATOM 1060 C CA . ARG A 1 130 ? 18.939 -5.583 5.719 1.00 43.94 130 ARG A CA 1
ATOM 1061 C C . ARG A 1 130 ? 17.925 -5.255 6.804 1.00 43.94 130 ARG A C 1
ATOM 1063 O O . ARG A 1 130 ? 16.731 -5.400 6.567 1.00 43.94 130 ARG A O 1
ATOM 1070 N N . GLU A 1 131 ? 18.390 -4.962 8.017 1.00 50.44 131 GLU A N 1
ATOM 1071 C CA . GLU A 1 131 ? 17.528 -4.378 9.046 1.00 50.44 131 GLU A CA 1
ATOM 1072 C C . GLU A 1 131 ? 17.075 -3.022 8.505 1.00 50.44 131 GLU A C 1
ATOM 1074 O O . GLU A 1 131 ? 17.760 -2.010 8.647 1.00 50.44 131 GLU A O 1
ATOM 1079 N N . GLU A 1 132 ? 15.950 -3.016 7.791 1.00 52.94 132 GLU A N 1
ATOM 1080 C CA . GLU A 1 132 ? 15.166 -1.803 7.655 1.00 52.94 132 GLU A CA 1
ATOM 1081 C C . GLU A 1 132 ? 14.901 -1.314 9.082 1.00 52.94 132 GLU A C 1
ATOM 1083 O O . GLU A 1 132 ? 14.437 -2.107 9.915 1.00 52.94 132 GLU A O 1
ATOM 1088 N N . PRO A 1 133 ? 15.250 -0.056 9.411 1.00 61.16 133 PRO A N 1
ATOM 1089 C CA . PRO A 1 133 ? 14.909 0.489 10.710 1.00 61.16 133 PRO A CA 1
ATOM 1090 C C . PRO A 1 133 ? 13.400 0.300 10.889 1.00 61.16 133 PRO A C 1
ATOM 1092 O O . PRO A 1 133 ? 12.661 0.547 9.930 1.00 61.16 133 PRO A O 1
ATOM 1095 N N . PRO A 1 134 ? 12.941 -0.200 12.051 1.00 70.31 134 PRO A N 1
ATOM 1096 C CA . PRO A 1 134 ? 11.544 -0.550 12.229 1.00 70.31 134 PRO A CA 1
ATOM 1097 C C . PRO A 1 134 ? 10.666 0.609 11.751 1.00 70.31 134 PRO A C 1
ATOM 1099 O O . PRO A 1 134 ? 10.880 1.759 12.125 1.00 70.31 134 PRO A O 1
ATOM 1102 N N . GLY A 1 135 ? 9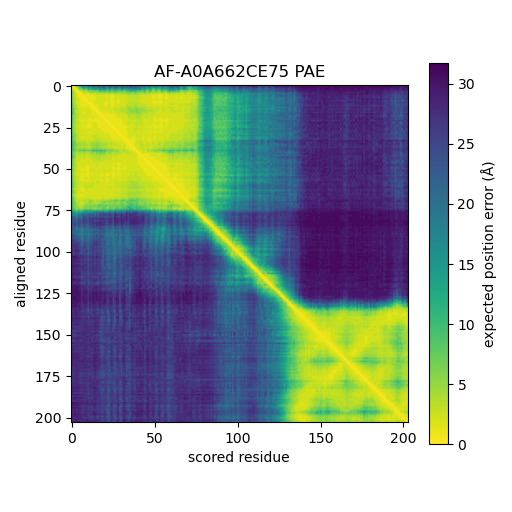.721 0.328 10.855 1.00 81.19 135 GLY A N 1
ATOM 1103 C CA . GLY A 1 135 ? 8.784 1.353 10.407 1.00 81.19 135 GLY A CA 1
ATOM 1104 C C . GLY A 1 135 ? 7.964 1.901 11.585 1.00 81.19 135 GLY A C 1
ATOM 1105 O O . GLY A 1 135 ? 8.008 1.336 12.682 1.00 81.19 135 GLY A O 1
ATOM 1106 N N . PRO A 1 136 ? 7.184 2.973 11.384 1.00 88.75 136 PRO A N 1
ATOM 1107 C CA . PRO A 1 136 ? 6.255 3.473 12.393 1.00 88.75 136 PRO A CA 1
ATOM 1108 C C . PRO A 1 136 ? 5.361 2.339 12.919 1.00 88.75 136 PRO A C 1
ATOM 1110 O O . PRO A 1 136 ? 4.623 1.719 12.154 1.00 88.75 136 PRO A O 1
ATOM 1113 N N . GLN A 1 137 ? 5.419 2.050 14.219 1.00 89.56 137 GLN A N 1
ATOM 1114 C CA . GLN A 1 137 ? 4.623 0.988 14.844 1.00 89.56 137 GLN A CA 1
ATOM 1115 C C . GLN A 1 137 ? 3.476 1.604 15.637 1.00 89.56 137 GLN A C 1
ATOM 1117 O O . GLN A 1 137 ? 3.707 2.458 16.498 1.00 89.56 137 GLN A O 1
ATOM 1122 N N . LYS A 1 138 ? 2.239 1.164 15.364 1.00 92.69 138 LYS A N 1
ATOM 1123 C CA . LYS A 1 138 ? 1.069 1.551 16.165 1.00 92.69 138 LYS A CA 1
ATOM 1124 C C . LYS A 1 138 ? 1.309 1.145 17.622 1.00 92.69 138 LYS A C 1
ATOM 1126 O O . LYS A 1 138 ? 1.795 0.046 17.893 1.00 92.69 138 LYS A O 1
ATOM 1131 N N . GLY A 1 139 ? 0.963 2.030 18.549 1.00 92.19 139 GLY A N 1
ATOM 1132 C CA . GLY A 1 139 ? 0.966 1.702 19.967 1.00 92.19 139 GLY A CA 1
ATOM 1133 C C . GLY A 1 139 ? -0.052 0.607 20.287 1.00 92.19 139 GLY A C 1
ATOM 1134 O O . GLY A 1 139 ? -1.032 0.409 19.572 1.00 92.19 139 GLY A O 1
ATOM 1135 N N . ARG A 1 140 ? 0.196 -0.145 21.356 1.00 92.62 140 ARG A N 1
ATOM 1136 C CA . ARG A 1 140 ? -0.710 -1.212 21.792 1.00 92.62 140 ARG A CA 1
ATOM 1137 C C . ARG A 1 140 ? -2.046 -0.644 22.259 1.00 92.62 140 ARG A C 1
ATOM 1139 O O . ARG A 1 140 ? -2.077 0.380 22.936 1.00 92.62 140 ARG A O 1
ATOM 1146 N N . ASP A 1 141 ? -3.119 -1.359 21.962 1.00 93.62 141 ASP A N 1
ATOM 1147 C CA . ASP A 1 141 ? -4.435 -1.041 22.509 1.00 93.62 141 ASP A CA 1
ATOM 1148 C C . ASP A 1 141 ? -4.477 -1.413 24.005 1.00 93.62 141 ASP A C 1
ATOM 1150 O O . ASP A 1 141 ? -3.810 -2.365 24.439 1.00 93.62 141 ASP A O 1
ATOM 1154 N N . LEU A 1 142 ? -5.222 -0.644 24.798 1.00 91.31 142 LEU A N 1
ATOM 1155 C CA . LEU A 1 142 ? -5.385 -0.859 26.235 1.00 91.31 142 LEU A CA 1
ATOM 1156 C C . LEU A 1 142 ? -6.824 -1.284 26.544 1.00 91.31 142 LEU A C 1
ATOM 1158 O O . LEU A 1 142 ? -7.777 -0.571 26.249 1.00 91.31 142 LEU A O 1
ATOM 1162 N N . GLU A 1 143 ? -6.989 -2.437 27.195 1.00 92.12 143 GLU A N 1
ATOM 1163 C CA . GLU A 1 143 ? -8.296 -2.905 27.663 1.00 92.12 143 GLU A CA 1
ATOM 1164 C C . GLU A 1 143 ? -8.428 -2.689 29.175 1.00 92.12 143 GLU A C 1
ATOM 1166 O O . GLU A 1 143 ? -7.620 -3.190 29.960 1.00 92.12 143 GLU A O 1
ATOM 1171 N N . TYR A 1 144 ? -9.477 -1.974 29.584 1.00 90.19 144 TYR A N 1
ATOM 1172 C CA . TYR A 1 144 ? -9.846 -1.784 30.984 1.00 90.19 144 TYR A CA 1
ATOM 1173 C C . TYR A 1 144 ? -11.232 -2.366 31.227 1.00 90.19 144 TYR A C 1
ATOM 1175 O O . TYR A 1 144 ? -12.176 -2.092 30.486 1.00 90.19 144 TYR A O 1
ATOM 1183 N N . GLN A 1 145 ? -11.352 -3.163 32.284 1.00 91.44 145 GLN A N 1
ATOM 1184 C CA . GLN A 1 145 ? -12.643 -3.616 32.780 1.00 91.44 145 GLN A CA 1
ATOM 1185 C C . GLN A 1 145 ? -13.129 -2.623 33.825 1.00 91.44 145 GLN A C 1
ATOM 1187 O O . GLN A 1 145 ? -12.375 -2.232 34.716 1.00 91.44 145 GLN A O 1
ATOM 1192 N N . MET A 1 146 ? -14.384 -2.212 33.701 1.00 88.19 146 MET A N 1
ATOM 1193 C CA . MET A 1 146 ? -15.029 -1.349 34.673 1.00 88.19 146 MET A CA 1
ATOM 1194 C C . MET A 1 146 ? -16.406 -1.896 35.007 1.00 88.19 146 MET A C 1
ATOM 1196 O O . MET A 1 146 ? -17.094 -2.446 34.147 1.00 88.19 146 MET A O 1
ATOM 1200 N N . GLU A 1 147 ? -16.800 -1.716 36.257 1.00 90.88 147 GLU A N 1
ATOM 1201 C CA . GLU A 1 147 ? -18.138 -2.037 36.721 1.00 90.88 147 GLU A CA 1
ATOM 1202 C C . GLU A 1 147 ? -18.971 -0.758 36.710 1.00 90.88 147 GLU A C 1
ATOM 1204 O O . GLU A 1 147 ? -18.528 0.295 37.175 1.00 90.88 147 GLU A O 1
ATOM 1209 N N . ILE A 1 148 ? -20.170 -0.845 36.142 1.00 90.88 148 ILE A N 1
ATOM 1210 C CA . ILE A 1 148 ? -21.153 0.237 36.140 1.00 90.88 148 ILE A CA 1
ATOM 1211 C C . ILE A 1 148 ? -22.424 -0.238 36.822 1.00 90.88 148 ILE A C 1
ATOM 1213 O O . ILE A 1 148 ? -22.733 -1.432 36.831 1.00 90.88 148 ILE A O 1
ATOM 1217 N N . SER A 1 149 ? -23.171 0.701 37.396 1.00 94.56 149 SER A N 1
ATOM 1218 C CA . SER A 1 149 ? -24.465 0.374 37.976 1.00 94.56 149 SER A CA 1
ATOM 1219 C C . SER A 1 149 ? -25.474 0.018 36.877 1.00 94.56 149 SER A C 1
ATOM 1221 O O . SER A 1 149 ? -25.381 0.489 35.742 1.00 94.56 149 SER A O 1
ATOM 1223 N N . LEU A 1 150 ? -26.476 -0.795 37.221 1.00 94.12 150 LEU A N 1
ATOM 1224 C CA . LEU A 1 150 ? -27.571 -1.130 36.304 1.00 94.12 150 LEU A CA 1
ATOM 1225 C C . LEU A 1 150 ? -28.324 0.128 35.831 1.00 94.12 150 LEU A C 1
ATOM 1227 O O . LEU A 1 150 ? -28.762 0.202 34.685 1.00 94.12 150 LEU A O 1
ATOM 1231 N N . GLU A 1 151 ? -28.460 1.127 36.705 1.00 93.12 151 GLU A N 1
ATOM 1232 C CA . GLU A 1 151 ? -29.098 2.402 36.376 1.00 93.12 151 GLU A CA 1
ATOM 1233 C C . GLU A 1 151 ? -28.289 3.189 35.334 1.00 93.12 151 GLU A C 1
ATOM 1235 O O . GLU A 1 151 ? -28.868 3.688 34.365 1.00 93.12 151 GLU A O 1
ATOM 1240 N N . ASP A 1 152 ? -26.963 3.245 35.490 1.00 93.94 152 ASP A N 1
ATOM 1241 C CA . ASP A 1 152 ? -26.057 3.899 34.538 1.00 93.94 152 ASP A CA 1
ATOM 1242 C C . ASP A 1 152 ? -26.014 3.164 33.198 1.00 93.94 152 ASP A C 1
ATOM 1244 O O . ASP A 1 152 ? -26.002 3.800 32.145 1.00 93.94 152 ASP A O 1
ATOM 1248 N N . ALA A 1 153 ? -26.040 1.828 33.221 1.00 93.44 153 ALA A N 1
ATOM 1249 C CA . ALA A 1 153 ? -26.135 1.016 32.013 1.00 93.44 153 ALA A CA 1
ATOM 1250 C C . ALA A 1 153 ? -27.437 1.303 31.250 1.00 93.44 153 ALA A C 1
ATOM 1252 O O . ALA A 1 153 ? -27.422 1.425 30.027 1.00 93.44 153 ALA A O 1
ATOM 1253 N N . TYR A 1 154 ? -28.559 1.476 31.960 1.00 94.50 154 TYR A N 1
ATOM 1254 C CA . TYR A 1 154 ? -29.857 1.778 31.354 1.00 94.50 154 TYR A CA 1
ATOM 1255 C C . TYR A 1 154 ? -29.944 3.209 30.801 1.00 94.50 154 TYR A C 1
ATOM 1257 O O . TYR A 1 154 ? -30.415 3.409 29.682 1.00 94.50 154 TYR A O 1
ATOM 1265 N N . LYS A 1 155 ? -29.486 4.214 31.559 1.00 94.25 155 LYS A N 1
ATOM 1266 C CA . LYS A 1 155 ? -29.576 5.637 31.173 1.00 94.25 155 LYS A CA 1
ATOM 1267 C C . LYS A 1 155 ? -28.440 6.101 30.257 1.00 94.25 155 LYS A C 1
ATOM 1269 O O . LYS A 1 155 ? -28.598 7.100 29.553 1.00 94.25 155 LYS A O 1
ATOM 1274 N N . GLY A 1 156 ? -27.326 5.373 30.239 1.00 93.62 156 GLY A N 1
ATOM 1275 C CA . GLY A 1 156 ? -26.061 5.822 29.671 1.00 93.62 156 GLY A CA 1
ATOM 1276 C C . GLY A 1 156 ? -25.365 6.809 30.609 1.00 93.62 156 GLY A C 1
ATOM 1277 O O . GLY A 1 156 ? -26.003 7.638 31.258 1.00 93.62 156 GLY A O 1
ATOM 1278 N N . VAL A 1 157 ? -24.036 6.753 30.667 1.00 94.56 157 VAL A N 1
ATOM 1279 C CA . VAL A 1 157 ? -23.238 7.594 31.568 1.00 94.56 157 VAL A CA 1
ATOM 1280 C C . VAL A 1 157 ? -21.973 8.082 30.876 1.00 94.56 157 VAL A C 1
ATOM 1282 O O . VAL A 1 157 ? -21.393 7.397 30.035 1.00 94.56 157 VAL A O 1
ATOM 1285 N N . THR A 1 158 ? -21.534 9.294 31.211 1.00 93.62 158 THR A N 1
ATOM 1286 C CA . THR A 1 158 ? -20.191 9.770 30.859 1.00 93.62 158 THR A CA 1
ATOM 1287 C C . THR A 1 158 ? -19.354 9.751 32.121 1.00 93.62 158 THR A C 1
ATOM 1289 O O . THR A 1 158 ? -19.629 10.508 33.046 1.00 93.62 158 THR A O 1
ATOM 1292 N N . THR A 1 159 ? -18.363 8.872 32.161 1.00 90.19 159 THR A N 1
ATOM 1293 C CA . THR A 1 159 ? -17.503 8.663 33.326 1.00 90.19 159 THR A CA 1
ATOM 1294 C C . THR A 1 159 ? -16.047 8.937 32.972 1.00 90.19 159 THR A C 1
ATOM 1296 O O . THR A 1 159 ? -15.675 8.966 31.798 1.00 90.19 159 THR A O 1
ATOM 1299 N N . GLU A 1 160 ? -15.220 9.172 33.979 1.00 91.56 160 GLU A N 1
ATOM 1300 C CA . GLU A 1 160 ? -13.784 9.370 33.828 1.00 91.56 160 GLU A CA 1
ATOM 1301 C C . GLU A 1 160 ? -13.050 8.144 34.360 1.00 91.56 160 GLU A C 1
ATOM 1303 O O . GLU A 1 160 ? -13.267 7.729 35.497 1.00 91.56 160 GLU A O 1
ATOM 1308 N N . ILE A 1 161 ? -12.175 7.568 33.538 1.00 91.00 161 ILE A N 1
ATOM 1309 C CA . ILE A 1 161 ? -11.294 6.474 33.947 1.00 91.00 161 ILE A CA 1
ATOM 1310 C C . ILE A 1 161 ? -9.851 6.962 33.966 1.00 91.00 161 ILE A C 1
ATOM 1312 O O . ILE A 1 161 ? -9.438 7.748 33.112 1.00 91.00 161 ILE A O 1
ATOM 1316 N N . THR A 1 162 ? -9.074 6.480 34.929 1.00 90.62 162 THR A N 1
ATOM 1317 C CA . THR A 1 162 ? -7.635 6.739 34.980 1.00 90.62 162 THR A C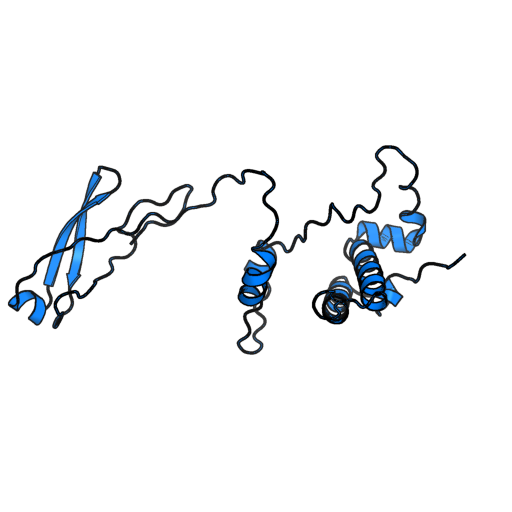A 1
ATOM 1318 C C . THR A 1 162 ? -6.906 5.586 34.309 1.00 90.62 162 THR A C 1
ATOM 1320 O O . THR A 1 162 ? -6.955 4.455 34.789 1.00 90.62 162 THR A O 1
ATOM 1323 N N . ILE A 1 163 ? -6.217 5.879 33.211 1.00 90.88 163 ILE A N 1
ATOM 1324 C CA . ILE A 1 163 ? -5.372 4.923 32.495 1.00 90.88 163 ILE A CA 1
ATOM 1325 C C . ILE A 1 163 ? -3.901 5.180 32.817 1.00 90.88 163 ILE A C 1
ATOM 1327 O O . ILE A 1 163 ? -3.505 6.302 33.134 1.00 90.88 163 ILE A O 1
ATOM 1331 N N . ASN A 1 164 ? -3.080 4.136 32.737 1.00 87.31 164 ASN A N 1
ATOM 1332 C CA . ASN A 1 164 ? -1.633 4.248 32.872 1.00 87.31 164 ASN A CA 1
ATOM 1333 C C . ASN A 1 164 ? -1.008 4.039 31.496 1.00 87.31 164 ASN A C 1
ATOM 1335 O O . ASN A 1 164 ? -1.037 2.928 30.974 1.00 87.31 164 ASN A O 1
ATOM 1339 N N . ARG A 1 165 ? -0.462 5.113 30.928 1.00 84.88 165 ARG A N 1
ATOM 1340 C CA . ARG A 1 165 ? 0.158 5.125 29.605 1.00 84.88 165 ARG A CA 1
ATOM 1341 C C . ARG A 1 165 ? 1.645 5.395 29.751 1.00 84.88 165 ARG A C 1
ATOM 1343 O O . ARG A 1 165 ? 2.036 6.487 30.168 1.00 84.88 165 ARG A O 1
ATOM 1350 N N . GLY A 1 166 ? 2.484 4.406 29.442 1.00 80.62 166 GLY A N 1
ATOM 1351 C CA . GLY A 1 166 ? 3.942 4.550 29.531 1.00 80.62 166 GLY A CA 1
ATOM 1352 C C . GLY A 1 166 ? 4.459 5.044 30.895 1.00 80.62 166 GLY A C 1
ATOM 1353 O O . GLY A 1 166 ? 5.449 5.772 30.948 1.00 80.62 166 GLY A O 1
ATOM 1354 N N . GLY A 1 167 ? 3.771 4.711 31.995 1.00 83.12 167 GLY A N 1
ATOM 1355 C CA . GLY A 1 167 ? 4.128 5.137 33.355 1.00 83.12 167 GLY A CA 1
ATOM 1356 C C . GLY A 1 167 ? 3.532 6.478 33.802 1.00 83.12 167 GLY A C 1
ATOM 1357 O O . GLY A 1 167 ? 3.807 6.912 34.920 1.00 83.12 167 GLY A O 1
ATOM 1358 N N . LYS A 1 168 ? 2.716 7.140 32.970 1.00 85.88 168 LYS A N 1
ATOM 1359 C CA . LYS A 1 168 ? 1.970 8.354 33.332 1.00 85.88 168 LYS A CA 1
ATOM 1360 C C . LYS A 1 168 ? 0.490 8.035 33.515 1.00 85.88 168 LYS A C 1
ATOM 1362 O O . LYS A 1 168 ? -0.120 7.394 32.664 1.00 85.88 168 LYS A O 1
ATOM 1367 N N . LEU A 1 169 ? -0.083 8.510 34.619 1.00 87.25 169 LEU A N 1
ATOM 1368 C CA . LEU A 1 169 ? -1.520 8.427 34.868 1.00 87.25 169 LEU A CA 1
ATOM 1369 C C . LEU A 1 169 ? -2.235 9.539 34.096 1.00 87.25 169 LEU A C 1
ATOM 1371 O O . LEU A 1 169 ? -1.907 10.715 34.258 1.00 87.25 169 LEU A O 1
ATOM 1375 N N . GLU A 1 170 ? -3.207 9.166 33.271 1.00 89.50 170 GLU A N 1
ATOM 1376 C CA . GLU A 1 170 ? -4.028 10.090 32.491 1.00 89.50 170 GLU A CA 1
ATOM 1377 C C . GLU A 1 170 ? -5.511 9.804 32.706 1.00 89.50 170 GLU A C 1
ATOM 1379 O O . GLU A 1 170 ? -5.939 8.652 32.711 1.00 89.50 170 GLU A O 1
ATOM 1384 N N . THR A 1 171 ? -6.304 10.862 32.854 1.00 91.81 171 THR A N 1
ATOM 1385 C CA . THR A 1 171 ? -7.759 10.757 32.993 1.00 91.81 171 THR A CA 1
ATOM 1386 C C . THR A 1 171 ? -8.423 10.860 31.624 1.00 91.81 171 THR A C 1
ATOM 1388 O O . THR A 1 171 ? -8.223 11.830 30.887 1.00 91.81 171 THR A O 1
ATOM 1391 N N . VAL A 1 172 ? -9.235 9.865 31.277 1.00 91.44 172 VAL A N 1
ATOM 1392 C CA . VAL A 1 172 ? -9.939 9.764 29.998 1.00 91.44 172 VAL A CA 1
ATOM 1393 C C . VAL A 1 172 ? -11.442 9.741 30.239 1.00 91.44 172 VAL A C 1
ATOM 1395 O O . VAL A 1 172 ? -11.952 8.911 30.986 1.00 91.44 172 VAL A O 1
ATOM 1398 N N . LYS A 1 173 ? -12.164 10.639 29.563 1.00 92.12 173 LYS A N 1
ATOM 1399 C CA . LYS A 1 173 ? -13.631 10.645 29.540 1.00 92.12 173 LYS A CA 1
ATOM 1400 C C . LYS A 1 173 ? -14.148 9.571 28.591 1.00 92.12 173 LYS A C 1
ATOM 1402 O O . LYS A 1 173 ? -13.833 9.599 27.402 1.00 92.12 173 LYS A O 1
ATOM 1407 N N . VAL A 1 174 ? -14.981 8.676 29.107 1.00 93.12 174 VAL A N 1
ATOM 1408 C CA . VAL A 1 174 ? -15.618 7.585 28.367 1.00 93.12 174 VAL A CA 1
ATOM 1409 C C . VAL A 1 174 ? -17.125 7.784 28.397 1.00 93.12 174 VAL A C 1
ATOM 1411 O O . VAL A 1 174 ? -17.720 7.967 29.458 1.00 93.12 174 VAL A O 1
ATOM 1414 N N . LYS A 1 175 ? -17.749 7.753 27.218 1.00 93.00 175 LYS A N 1
ATOM 1415 C CA . LYS A 1 175 ? -19.202 7.845 27.072 1.00 93.00 175 LYS A CA 1
ATOM 1416 C C . LYS A 1 175 ? -19.772 6.456 26.824 1.00 93.00 175 LYS A C 1
ATOM 1418 O O . LYS A 1 175 ? -19.548 5.876 25.765 1.00 93.00 175 LYS A O 1
ATOM 1423 N N . ILE A 1 176 ? -20.527 5.961 27.791 1.00 93.19 176 ILE A N 1
ATOM 1424 C CA . ILE A 1 176 ? -21.214 4.677 27.732 1.00 93.19 176 ILE A CA 1
ATOM 1425 C C . ILE A 1 176 ? -22.645 4.937 27.241 1.00 93.19 176 ILE A C 1
ATOM 1427 O O . ILE A 1 176 ? -23.353 5.749 27.847 1.00 93.19 176 ILE A O 1
ATOM 1431 N N . PRO A 1 177 ? -23.072 4.329 26.121 1.00 93.31 177 PRO A N 1
ATOM 1432 C CA . PRO A 1 177 ? -24.427 4.509 25.620 1.00 93.31 177 PRO A CA 1
ATOM 1433 C C . PRO A 1 177 ? -25.470 3.859 26.551 1.00 93.31 177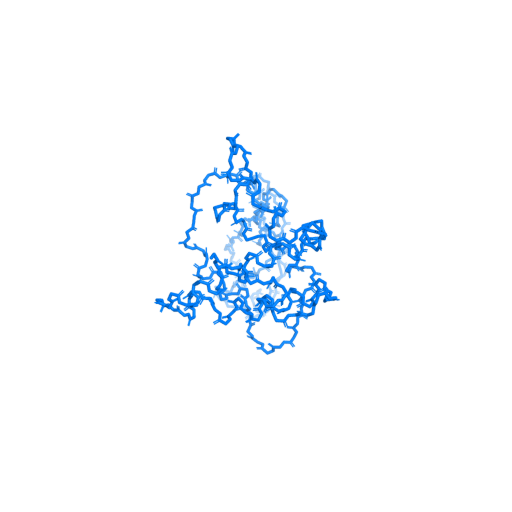 PRO A C 1
ATOM 1435 O O . P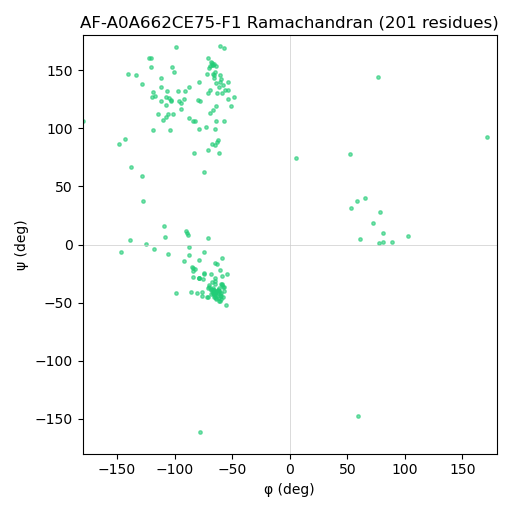RO A 1 177 ? -25.130 2.956 27.311 1.00 93.31 177 PRO A O 1
ATOM 1438 N N . PRO A 1 178 ? -26.734 4.311 26.512 1.00 94.75 178 PRO A N 1
ATOM 1439 C CA . PRO A 1 178 ? -27.827 3.645 27.216 1.00 94.75 178 PRO A CA 1
ATOM 1440 C C . PRO A 1 178 ? -28.105 2.256 26.633 1.00 94.75 178 PRO A C 1
ATOM 1442 O O . PRO A 1 178 ? -28.014 2.060 25.421 1.00 94.75 178 PRO A O 1
ATOM 1445 N N . GLY A 1 179 ? -28.505 1.321 27.491 1.00 93.12 179 GLY A N 1
ATOM 1446 C CA . GLY A 1 179 ? -28.878 -0.043 27.117 1.00 93.12 179 GLY A CA 1
ATOM 1447 C C . GLY A 1 179 ? -27.692 -0.969 26.847 1.00 93.12 179 GLY A C 1
ATOM 1448 O O . GLY A 1 179 ? -27.821 -1.882 26.038 1.00 93.12 179 GLY A O 1
ATOM 1449 N N . VAL A 1 180 ? -26.533 -0.723 27.466 1.00 92.88 180 VAL A N 1
ATOM 1450 C CA . VAL A 1 180 ? -25.381 -1.632 27.353 1.00 92.88 180 VAL A CA 1
ATOM 1451 C C . VAL A 1 180 ? -25.536 -2.853 28.255 1.00 92.88 180 VAL A C 1
ATOM 1453 O O . VAL A 1 180 ? -25.948 -2.736 29.407 1.00 92.88 180 VAL A O 1
ATOM 1456 N N . ASP A 1 181 ? -25.144 -4.014 27.737 1.00 92.69 181 ASP A N 1
ATOM 1457 C CA . ASP A 1 181 ? -25.144 -5.283 28.467 1.00 92.69 181 ASP A CA 1
ATOM 1458 C C . ASP A 1 181 ? -23.750 -5.640 29.007 1.00 92.69 181 ASP A C 1
ATOM 1460 O O . ASP A 1 181 ? -22.725 -5.054 28.632 1.00 92.69 181 ASP A O 1
ATOM 1464 N N . ASN A 1 182 ? -23.696 -6.662 29.863 1.00 92.06 182 ASN A N 1
ATOM 1465 C CA . ASN A 1 182 ? -22.443 -7.222 30.364 1.00 92.06 182 ASN A CA 1
ATOM 1466 C C . ASN A 1 182 ? -21.525 -7.665 29.217 1.00 92.06 182 ASN A C 1
ATOM 1468 O O . ASN A 1 182 ? -21.940 -8.363 28.294 1.00 92.06 182 ASN A O 1
ATOM 1472 N N . GLY A 1 183 ? -20.249 -7.282 29.297 1.00 89.88 183 GLY A N 1
ATOM 1473 C CA . GLY A 1 183 ? -19.257 -7.595 28.266 1.00 89.88 183 GLY A CA 1
ATOM 1474 C C . GLY A 1 183 ? -19.282 -6.663 27.051 1.00 89.88 183 GLY A C 1
ATOM 1475 O O . GLY A 1 183 ? -18.478 -6.854 26.136 1.00 89.88 183 GLY A O 1
ATOM 1476 N N . THR A 1 184 ? -20.143 -5.637 27.036 1.00 92.12 184 THR A N 1
ATOM 1477 C CA . THR A 1 184 ? -20.102 -4.591 26.006 1.00 92.12 184 THR A CA 1
ATOM 1478 C C . THR A 1 184 ? -18.743 -3.893 26.013 1.00 92.12 184 THR A C 1
ATOM 1480 O O . THR A 1 184 ? -18.258 -3.450 27.052 1.00 92.12 184 THR A O 1
ATOM 1483 N N . ARG A 1 185 ? -18.128 -3.763 24.834 1.00 92.69 185 ARG A N 1
ATOM 1484 C CA . ARG A 1 185 ? -16.841 -3.083 24.653 1.00 92.69 185 ARG A CA 1
ATOM 1485 C C . ARG A 1 185 ? -17.063 -1.697 24.059 1.00 92.69 185 ARG A C 1
ATOM 1487 O O . ARG A 1 185 ? -17.631 -1.571 22.977 1.00 92.69 185 ARG A O 1
ATOM 1494 N N . VAL A 1 186 ? -16.578 -0.667 24.745 1.00 91.06 186 VAL A N 1
ATOM 1495 C CA . VAL A 1 186 ? -16.590 0.719 24.260 1.00 91.06 186 VAL A CA 1
ATOM 1496 C C . VAL A 1 186 ? -15.167 1.107 23.881 1.00 91.06 186 VAL A C 1
ATOM 1498 O O . VAL A 1 186 ? -14.271 1.075 24.719 1.00 91.06 186 VAL A O 1
ATOM 1501 N N . ARG A 1 187 ? -14.952 1.467 22.613 1.00 93.31 187 ARG A N 1
ATOM 1502 C CA . ARG A 1 187 ? -13.644 1.907 22.113 1.00 93.31 187 ARG A CA 1
ATOM 1503 C C . ARG A 1 187 ? -13.470 3.408 22.315 1.00 93.31 187 ARG A C 1
ATOM 1505 O O . ARG A 1 187 ? -14.352 4.183 21.945 1.00 93.31 187 ARG A O 1
ATOM 1512 N N . VAL A 1 188 ? -12.300 3.817 22.799 1.00 91.44 188 VAL A N 1
ATOM 1513 C CA . VAL A 1 188 ? -11.927 5.228 22.932 1.00 91.44 188 VAL A CA 1
ATOM 1514 C C . VAL A 1 188 ? -10.694 5.502 22.080 1.00 91.44 188 VAL A C 1
ATOM 1516 O O . VAL A 1 188 ? -9.576 5.212 22.470 1.00 91.44 188 VAL A O 1
ATOM 1519 N N . ALA A 1 189 ? -10.898 6.054 20.885 1.00 90.38 189 ALA A N 1
ATOM 1520 C CA . ALA A 1 189 ? -9.823 6.144 19.904 1.00 90.38 189 ALA A CA 1
ATOM 1521 C C . ALA A 1 189 ? -8.622 6.982 20.387 1.00 90.38 189 ALA A C 1
ATOM 1523 O O . ALA A 1 189 ? -8.791 8.086 20.915 1.00 90.38 189 ALA A O 1
ATOM 1524 N N . GLY A 1 190 ? -7.410 6.473 20.153 1.00 89.06 190 GLY A N 1
ATOM 1525 C CA . GLY A 1 190 ? -6.163 7.186 20.449 1.00 89.06 190 GLY A CA 1
ATOM 1526 C C . GLY A 1 190 ? -5.826 7.308 21.939 1.00 89.06 190 GLY A C 1
ATOM 1527 O O . GLY A 1 190 ? -5.058 8.201 22.313 1.00 89.06 190 GLY A O 1
ATOM 1528 N N . LYS A 1 191 ? -6.429 6.476 22.799 1.00 90.88 191 LYS A N 1
ATOM 1529 C CA . LYS A 1 191 ? -6.175 6.448 24.249 1.00 90.88 191 LYS A CA 1
ATOM 1530 C C . LYS A 1 191 ? -5.398 5.217 24.717 1.00 90.88 191 LYS A C 1
ATOM 1532 O O . LYS A 1 191 ? -5.151 5.096 25.912 1.00 90.88 191 LYS A O 1
ATOM 1537 N N . GLY A 1 192 ? -4.929 4.384 23.795 1.00 90.06 192 GLY A N 1
ATOM 1538 C CA . GLY A 1 192 ? -3.983 3.314 24.078 1.00 90.06 192 GLY A CA 1
ATOM 1539 C C . GLY A 1 192 ? -2.542 3.813 24.235 1.00 90.06 192 GLY A C 1
ATOM 1540 O O . GLY A 1 192 ? -2.264 4.997 24.459 1.00 90.06 192 GLY A O 1
ATOM 1541 N N . GLU A 1 193 ? -1.591 2.892 24.107 1.00 91.25 193 GLU A N 1
ATOM 1542 C CA . GLU A 1 193 ? -0.166 3.187 24.236 1.00 91.25 193 GLU A CA 1
ATOM 1543 C C . GLU A 1 193 ? 0.357 4.083 23.114 1.00 91.25 193 GLU A C 1
ATOM 1545 O O . GLU A 1 193 ? -0.171 4.123 22.002 1.00 91.25 193 GLU A O 1
ATOM 1550 N N . THR A 1 194 ? 1.438 4.809 23.397 1.00 90.50 194 THR A N 1
ATOM 1551 C CA . THR A 1 194 ? 2.083 5.655 22.383 1.00 90.50 194 THR A CA 1
ATOM 1552 C C . THR A 1 194 ? 2.753 4.780 21.323 1.00 90.50 194 THR A C 1
ATOM 1554 O O . THR A 1 194 ? 3.460 3.830 21.659 1.00 90.50 194 THR A O 1
ATOM 1557 N N . GLY A 1 195 ? 2.534 5.089 20.042 1.00 89.12 195 GLY A N 1
ATOM 1558 C CA . GLY A 1 195 ? 3.230 4.417 18.947 1.00 89.12 195 GLY A CA 1
ATOM 1559 C C . GLY A 1 195 ? 4.724 4.735 18.921 1.00 89.12 195 GLY A C 1
ATOM 1560 O O . GLY A 1 195 ? 5.175 5.762 19.431 1.00 89.12 195 GLY A O 1
ATOM 1561 N N . VAL A 1 196 ? 5.510 3.845 18.322 1.00 89.56 196 VAL A N 1
ATOM 1562 C CA . VAL A 1 196 ? 6.968 3.995 18.205 1.00 89.56 196 VAL A CA 1
ATOM 1563 C C . VAL A 1 196 ? 7.304 4.493 16.798 1.00 89.56 196 VAL A C 1
ATOM 1565 O O . VAL A 1 196 ? 6.596 4.180 15.841 1.00 89.56 196 VAL A O 1
ATOM 1568 N N . LEU A 1 197 ? 8.377 5.279 16.659 1.00 85.50 197 LEU A N 1
ATOM 1569 C CA . LEU A 1 197 ? 8.905 5.741 15.362 1.00 85.50 197 LEU A CA 1
ATOM 1570 C C . LEU A 1 197 ? 7.875 6.529 14.531 1.00 85.50 197 LEU A C 1
ATOM 1572 O O . LEU A 1 197 ? 7.813 6.412 13.313 1.00 85.50 197 LEU A O 1
ATOM 1576 N N . GLY A 1 198 ? 7.050 7.337 15.207 1.00 84.50 198 GLY A N 1
ATOM 1577 C CA . GLY A 1 198 ? 6.004 8.147 14.574 1.00 84.50 198 GLY A CA 1
ATOM 1578 C C . GLY A 1 198 ? 4.716 7.382 14.258 1.00 84.50 198 GLY A C 1
ATOM 1579 O O . GLY A 1 198 ? 3.849 7.915 13.568 1.00 84.50 198 GLY A O 1
ATOM 1580 N N . GLY A 1 199 ? 4.578 6.144 14.745 1.00 88.31 199 GLY A N 1
ATOM 1581 C CA . GLY A 1 199 ? 3.352 5.367 14.597 1.00 88.31 199 GLY A CA 1
ATOM 1582 C C . GLY A 1 199 ? 2.179 5.960 15.391 1.00 88.31 199 GLY A C 1
ATOM 1583 O O . GLY A 1 199 ? 2.391 6.650 16.393 1.00 88.31 199 GLY A O 1
ATOM 1584 N N . PRO A 1 200 ? 0.929 5.703 14.967 1.00 91.81 200 PRO A N 1
ATOM 1585 C CA . PRO A 1 200 ? -0.252 6.208 15.659 1.00 91.81 200 PRO A CA 1
ATOM 1586 C C . PRO A 1 200 ? -0.397 5.595 17.059 1.00 91.81 200 PRO A C 1
ATOM 1588 O O . PRO A 1 200 ? 0.078 4.492 17.330 1.00 91.81 200 PRO A O 1
ATOM 1591 N N . THR A 1 201 ? -1.078 6.305 17.955 1.00 92.38 201 THR A N 1
ATOM 1592 C CA . THR A 1 201 ? -1.421 5.799 19.290 1.00 92.38 201 THR A CA 1
ATOM 1593 C C . THR A 1 201 ? -2.378 4.607 19.187 1.00 92.38 201 THR A C 1
ATOM 1595 O O . THR A 1 201 ? -3.194 4.526 18.265 1.00 92.38 201 THR A O 1
ATOM 1598 N N . GLY A 1 202 ? -2.259 3.688 20.144 1.00 91.56 202 GLY A N 1
ATOM 1599 C CA . GLY A 1 202 ? -3.242 2.649 20.412 1.00 91.56 202 GLY A CA 1
ATOM 1600 C C . GLY A 1 202 ? -4.627 3.213 20.712 1.00 91.56 202 GLY A C 1
ATOM 1601 O O . GLY A 1 202 ? -4.797 4.414 20.944 1.00 91.56 202 GLY A O 1
ATOM 1602 N N . ASP A 1 203 ? -5.612 2.331 20.742 1.00 90.88 203 ASP A N 1
ATOM 1603 C CA . ASP A 1 203 ? -6.963 2.638 21.216 1.00 90.88 203 ASP A CA 1
ATOM 1604 C C . ASP A 1 203 ? -7.181 2.197 22.668 1.00 90.88 203 ASP A C 1
ATOM 1606 O O . ASP A 1 203 ? -6.552 1.203 23.093 1.00 90.88 203 ASP A O 1
#

Nearest PDB structures (foldseek):
  2dn9-assembly1_A  TM=9.185E-01  e=2.265E-06  Homo sapiens
  7x89-assembly1_A  TM=8.984E-01  e=3.257E-06  Homo sapiens
  2ctw-assembly1_A  TM=8.844E-01  e=2.132E-06  Mus musculus
  5nro-assembly1_B  TM=9.340E-01  e=7.156E-06  Escherichia coli
  6iws-assembly1_A  TM=8.673E-01  e=8.078E-06  Homo sapiens

Foldseek 3Di:
DDDQDALCVLLVHDLPDDLVSLVVSLVVLCVVLPCVVVPPDPVSVVSNVSSVVSSVQCNDPVSSVLCVVQNCVSPVVQPPDPPRPDVPPVPDDPPPVVVCVVPPDPDDDPDDDPVVVCCVPVVPDDPDDPPPPDAWFEAAADDDDDDDDPVCQAQWDWDWDWDQEPNDTDIDTFTHDHNDDPPDDGDDPQPAYPIPNPHGYHD

Sequence (203 aa):
MATKKDYYEILGVSRNATQEEIKKAYRRLARKYHPDVNPGSKEAEELFKEITEAYQVLSDPEKRKAYDQMGHAAFTSAQGAPGGAGFDFQDFHFDFDMEDLRRGFRFEMGGFDLGDLFSQIFGRKRRTWREEPPGPQKGRDLEYQMEISLEDAYKGVTTEITINRGGKLETVKVKIPPGVDNGTRVRVAGKGETGVLGGPTGD

Solvent-accessible surface area (backbone atoms only — not comparable to full-atom values): 12676 Å² total; per-residue (Å²): 132,88,76,78,79,54,48,40,64,65,48,70,49,59,91,83,54,50,64,66,54,53,54,51,35,42,57,57,47,48,64,70,29,27,58,89,82,38,71,91,40,65,68,36,49,51,49,38,51,52,39,50,56,28,42,65,34,56,69,35,73,68,48,29,51,42,35,77,73,48,42,74,61,65,68,58,77,27,80,79,48,100,87,36,78,54,91,53,81,82,73,63,70,82,77,71,50,64,65,58,65,71,71,70,68,90,75,92,68,80,96,67,65,69,67,66,65,47,51,75,65,65,76,75,78,83,93,72,93,68,84,66,74,78,66,56,34,64,16,53,67,61,89,80,90,80,91,74,54,72,67,42,28,53,67,30,42,76,46,75,46,78,44,76,47,95,89,40,81,44,80,42,83,45,80,46,62,53,68,55,58,93,87,66,84,82,86,53,83,63,68,21,28,74,27,45,75,84,19,53,50,6,48

Radius of gyration: 28.43 Å; Cα contacts (8 Å, |Δi|>4): 209; chains: 1; bounding box: 66×36×74 Å

Secondary structure (DSSP, 8-state):
--PPPPHHHHHT--TT--HHHHHHHHHHHHHHS-TTTSTT-HHHHHHHHHHHHHHHHHSSHHHHHHHHHHGGGGGTTTSSSTT-----TTS------HHHHHHH-----TT--HHHHHHHHHTTS------PPPPPBPPPP--------HHHHHH-EEEEEEEEETTEEEEEEEEEPTTPPTT-----TT-SPPPBTTPPPP-

pLDDT: mean 74.07, std 21.8, range [30.52, 95.38]